Protein AF-A0A348W6T8-F1 (afdb_monomer)

pLDDT: mean 89.3, std 10.18, range [55.59, 98.88]

Foldseek 3Di:
DDWDWDDAALQIWTWDDPDVQKIKIKDDRFPCLQVPQDDDLLCLQCVDPLHDNQQRTWMLIKMWGDFQAIEIFFQAAPSNLVVSVVVCCVSQVPHAHAEYEQQALDRGGCVNVVVNCVVRVNYAYEFADPLVRCVVSVNNRHDHDDQQDWDDRHQWIKGWHDAPDDLDPRHIKIAIDRPRDICNDCQLTAGDHNVCPPDDQVRVVVVPHDPVNSVSRSVSSCCVSVVVVD

Solvent-accessible surface area (backbone atoms only — not comparable to full-atom values): 12547 Å² total; per-residue (Å²): 133,82,69,48,74,34,77,59,39,77,24,15,29,37,39,33,74,78,49,94,52,34,31,40,39,31,38,47,37,40,88,41,12,73,74,70,41,73,49,73,62,24,48,50,20,64,74,33,92,87,44,56,77,68,23,23,36,61,69,33,65,20,39,40,36,61,49,84,41,25,40,32,37,33,43,24,38,64,66,27,47,67,36,50,52,52,51,49,48,70,73,45,57,94,51,75,51,46,32,37,37,38,48,42,83,53,51,45,26,36,50,26,48,72,56,48,43,70,79,33,73,79,41,46,42,37,34,60,73,62,56,74,65,35,36,81,72,75,42,58,85,41,49,67,48,55,76,73,40,71,51,80,25,68,82,46,40,38,29,34,38,80,52,95,71,74,83,50,103,52,52,47,22,41,40,28,73,71,81,66,50,70,46,61,68,75,62,76,47,57,73,36,38,52,91,45,55,97,52,54,75,76,61,28,37,80,76,75,45,48,74,69,55,49,53,49,49,26,52,55,41,44,46,63,72,38,60,83,74,110

Structure (mmCIF, N/CA/C/O backbone):
data_AF-A0A348W6T8-F1
#
_entry.id   AF-A0A348W6T8-F1
#
loop_
_atom_site.group_PDB
_atom_site.id
_atom_site.type_symbol
_atom_site.label_atom_id
_atom_site.label_alt_id
_atom_site.label_comp_id
_atom_site.label_asym_id
_atom_site.label_entity_id
_atom_site.label_seq_id
_atom_site.pdbx_PDB_ins_code
_atom_site.Cartn_x
_atom_site.Cartn_y
_atom_site.Cartn_z
_atom_site.occupancy
_atom_site.B_iso_or_equiv
_atom_site.auth_seq_id
_atom_site.auth_comp_id
_atom_site.auth_asym_id
_atom_site.auth_atom_id
_atom_site.pdbx_PDB_model_num
ATOM 1 N N . MET A 1 1 ? 7.959 17.190 1.609 1.00 61.88 1 MET A N 1
ATOM 2 C CA . MET A 1 1 ? 7.864 16.467 2.904 1.00 61.88 1 MET A CA 1
ATOM 3 C C . MET A 1 1 ? 9.008 15.462 2.961 1.00 61.88 1 MET A C 1
ATOM 5 O O . MET A 1 1 ? 9.365 14.955 1.909 1.00 61.88 1 MET A O 1
ATOM 9 N N . SER A 1 2 ? 9.627 15.205 4.117 1.00 85.12 2 SER A N 1
ATOM 10 C CA . SER A 1 2 ? 10.759 14.264 4.204 1.00 85.12 2 SER A CA 1
ATOM 11 C C . SER A 1 2 ? 10.279 12.818 4.333 1.00 85.12 2 SER A C 1
ATOM 13 O O . SER A 1 2 ? 9.464 12.531 5.208 1.00 85.12 2 SER A O 1
ATOM 15 N N . THR A 1 3 ? 10.819 11.912 3.520 1.00 94.25 3 THR A N 1
ATOM 16 C CA . THR A 1 3 ? 10.616 10.464 3.672 1.00 94.25 3 THR A CA 1
ATOM 17 C C . THR A 1 3 ? 11.453 9.941 4.837 1.00 94.25 3 THR A C 1
ATOM 19 O O . THR A 1 3 ? 12.665 10.160 4.881 1.00 94.25 3 THR A O 1
ATOM 22 N N . LYS A 1 4 ? 10.827 9.221 5.771 1.00 96.88 4 LYS A N 1
ATOM 23 C CA . LYS A 1 4 ? 11.533 8.456 6.805 1.00 96.88 4 LYS A CA 1
ATOM 24 C C . LYS A 1 4 ? 11.814 7.055 6.271 1.00 96.88 4 LYS A C 1
ATOM 26 O O . LYS A 1 4 ? 10.912 6.426 5.735 1.00 96.88 4 LYS A O 1
ATOM 31 N N . VAL A 1 5 ? 13.049 6.577 6.391 1.00 97.06 5 VAL A N 1
ATOM 32 C CA . VAL A 1 5 ? 13.461 5.279 5.836 1.00 97.06 5 VAL A CA 1
ATOM 33 C C . VAL A 1 5 ? 13.856 4.328 6.960 1.00 97.06 5 VAL A C 1
ATOM 35 O O . VAL A 1 5 ? 14.615 4.698 7.854 1.00 97.06 5 VAL A O 1
ATOM 38 N N . TYR A 1 6 ? 13.347 3.105 6.873 1.00 97.00 6 TYR A N 1
ATOM 39 C CA . TYR A 1 6 ? 13.624 1.965 7.737 1.00 97.00 6 TYR A CA 1
ATOM 40 C C . TYR A 1 6 ? 14.387 0.907 6.936 1.00 97.00 6 TYR A C 1
ATOM 42 O O . TYR A 1 6 ? 14.129 0.733 5.743 1.00 97.00 6 TYR A O 1
ATOM 50 N N . GLY A 1 7 ? 15.298 0.182 7.585 1.00 95.75 7 GLY A N 1
ATOM 51 C CA . GLY A 1 7 ? 16.059 -0.901 6.947 1.00 95.75 7 GLY A CA 1
ATOM 52 C C . GLY A 1 7 ? 16.943 -0.465 5.770 1.00 95.75 7 GLY A C 1
ATOM 53 O O . GLY A 1 7 ? 17.257 0.714 5.587 1.00 95.75 7 GLY A O 1
ATOM 54 N N . SER A 1 8 ? 17.383 -1.443 4.975 1.00 93.94 8 SER A N 1
ATOM 55 C CA . SER A 1 8 ? 18.246 -1.257 3.802 1.00 93.94 8 SER A CA 1
ATOM 56 C C . SER A 1 8 ? 18.167 -2.443 2.828 1.00 93.94 8 SER A C 1
ATOM 58 O O . SER A 1 8 ? 18.038 -3.594 3.235 1.00 93.94 8 SER A O 1
ATOM 60 N N . GLY A 1 9 ? 18.293 -2.194 1.521 1.00 90.75 9 GLY A N 1
ATOM 61 C CA . GLY A 1 9 ? 18.176 -3.247 0.508 1.00 90.75 9 GLY A CA 1
ATOM 62 C C . GLY A 1 9 ? 16.820 -3.960 0.561 1.00 90.75 9 GLY A C 1
ATOM 63 O O . GLY A 1 9 ? 15.784 -3.330 0.372 1.00 90.75 9 GLY A O 1
ATOM 64 N N . ALA A 1 10 ? 16.823 -5.269 0.827 1.00 91.06 10 ALA A N 1
ATOM 65 C CA . ALA A 1 10 ? 15.626 -6.107 0.740 1.00 91.06 10 ALA A CA 1
ATOM 66 C C . ALA A 1 10 ? 14.560 -5.791 1.799 1.00 91.06 10 ALA A C 1
ATOM 68 O O . ALA A 1 10 ? 13.400 -6.080 1.555 1.00 91.06 10 ALA A O 1
ATOM 69 N N . ASP A 1 11 ? 14.900 -5.198 2.944 1.00 94.56 11 ASP A N 1
ATOM 70 C CA . ASP A 1 11 ? 13.920 -4.792 3.964 1.00 94.56 11 ASP A CA 1
ATOM 71 C C . ASP A 1 11 ? 13.673 -3.273 3.982 1.00 94.56 11 ASP A C 1
ATOM 73 O O . ASP A 1 11 ? 13.002 -2.762 4.876 1.00 94.56 11 ASP A O 1
ATOM 77 N N . ARG A 1 12 ? 14.188 -2.538 2.985 1.00 95.88 12 ARG A N 1
ATOM 78 C CA . ARG A 1 12 ? 14.119 -1.074 2.926 1.00 95.88 12 ARG A CA 1
ATOM 79 C C . ARG A 1 12 ? 12.689 -0.584 2.723 1.00 95.88 12 ARG A C 1
ATOM 81 O O . ARG A 1 12 ? 12.100 -0.828 1.671 1.00 95.88 12 ARG A O 1
ATOM 88 N N . VAL A 1 13 ? 12.163 0.159 3.692 1.00 97.38 13 VAL A N 1
ATOM 89 C CA . VAL A 1 13 ? 10.811 0.731 3.658 1.00 97.38 13 VAL A CA 1
ATOM 90 C C . VAL A 1 13 ? 10.880 2.239 3.863 1.00 97.38 13 VAL A C 1
ATOM 92 O O . VAL A 1 13 ? 11.465 2.716 4.832 1.00 97.38 13 VAL A O 1
ATOM 95 N N . GLY A 1 14 ? 10.298 2.996 2.941 1.00 97.31 14 GLY A N 1
ATOM 96 C CA . GLY A 1 14 ? 10.075 4.430 3.062 1.00 97.31 14 GLY A CA 1
ATOM 97 C C . GLY A 1 14 ? 8.677 4.710 3.599 1.00 97.31 14 GLY A C 1
ATOM 98 O O . GLY A 1 14 ? 7.718 4.041 3.232 1.00 97.31 14 GLY A O 1
ATOM 99 N N . VAL A 1 15 ? 8.560 5.713 4.460 1.00 97.94 15 VAL A N 1
ATOM 100 C CA . VAL A 1 15 ? 7.289 6.214 4.979 1.00 97.94 15 VAL A CA 1
ATOM 101 C C . VAL A 1 15 ? 7.203 7.700 4.709 1.00 97.94 15 VAL A C 1
ATOM 103 O O . VAL A 1 15 ? 8.110 8.468 5.056 1.00 97.94 15 VAL A O 1
ATOM 106 N N . ARG A 1 16 ? 6.090 8.116 4.111 1.00 96.12 16 ARG A N 1
ATOM 107 C CA . ARG A 1 16 ? 5.838 9.512 3.789 1.00 96.12 16 ARG A CA 1
ATOM 108 C C . ARG A 1 16 ? 4.358 9.840 3.897 1.00 96.12 16 ARG A C 1
ATOM 110 O O . ARG A 1 16 ? 3.512 9.112 3.398 1.00 96.12 16 ARG A O 1
ATOM 117 N N . GLN A 1 17 ? 4.050 10.982 4.495 1.00 95.88 17 GLN A N 1
ATOM 118 C CA . GLN A 1 17 ? 2.701 11.533 4.449 1.00 95.88 17 GLN A CA 1
ATOM 119 C C . GLN A 1 17 ? 2.394 12.053 3.035 1.00 95.88 17 GLN A C 1
ATOM 121 O O . GLN A 1 17 ? 3.177 12.837 2.494 1.00 95.88 17 GLN A O 1
ATOM 126 N N . ILE A 1 18 ? 1.285 11.610 2.435 1.00 93.88 18 ILE A N 1
ATOM 127 C CA . ILE A 1 18 ? 0.849 12.059 1.097 1.00 93.88 18 ILE A CA 1
ATOM 128 C C . ILE A 1 18 ? -0.121 13.245 1.197 1.00 93.88 18 ILE A C 1
ATOM 130 O O . ILE A 1 18 ? -0.057 14.176 0.404 1.00 93.88 18 ILE A O 1
ATOM 134 N N . THR A 1 19 ? -0.976 13.243 2.219 1.00 92.56 19 THR A N 1
ATOM 135 C CA . THR A 1 19 ? -1.940 14.299 2.562 1.00 92.56 19 THR A CA 1
ATOM 136 C C . THR A 1 19 ? -2.250 14.184 4.069 1.00 92.56 19 THR A C 1
ATOM 138 O O . THR A 1 19 ? -1.819 13.198 4.684 1.00 92.56 19 THR A O 1
ATOM 141 N N . PRO A 1 20 ? -2.907 15.155 4.739 1.00 93.44 20 PRO A N 1
ATOM 142 C CA . PRO A 1 20 ? -3.242 15.025 6.156 1.00 93.44 20 PRO A CA 1
ATOM 143 C C . PRO A 1 20 ? -3.877 13.666 6.473 1.00 93.44 20 PRO A C 1
ATOM 145 O O . PRO A 1 20 ? -4.812 13.248 5.805 1.00 93.44 20 PRO A O 1
ATOM 148 N N . ASN A 1 21 ? -3.329 12.974 7.474 1.00 95.31 21 ASN A N 1
ATOM 149 C CA . ASN A 1 21 ? -3.765 11.652 7.941 1.00 95.31 21 ASN A CA 1
ATOM 150 C C . ASN A 1 21 ? -3.643 10.470 6.962 1.00 95.31 21 ASN A C 1
ATOM 152 O O . ASN A 1 21 ? -4.014 9.370 7.356 1.00 95.31 21 ASN A O 1
ATOM 156 N N . ILE A 1 22 ? -3.081 10.632 5.759 1.00 97.69 22 ILE A N 1
ATOM 157 C CA . ILE A 1 22 ? -2.799 9.500 4.862 1.00 97.69 22 ILE A CA 1
ATOM 158 C C . ILE A 1 22 ? -1.293 9.365 4.655 1.00 97.69 22 ILE A C 1
ATOM 160 O O . ILE A 1 22 ? -0.602 10.306 4.246 1.00 97.69 22 ILE A O 1
ATOM 164 N N . TYR A 1 23 ? -0.786 8.170 4.929 1.00 98.12 23 TYR A N 1
ATOM 165 C CA . TYR A 1 23 ? 0.624 7.827 4.842 1.00 98.12 23 TYR A CA 1
ATOM 166 C C . TYR A 1 23 ? 0.834 6.744 3.799 1.00 98.12 23 TYR A C 1
ATOM 168 O O . TYR A 1 23 ? 0.136 5.739 3.783 1.00 98.12 23 TYR A O 1
ATOM 176 N N . TRP A 1 24 ? 1.833 6.945 2.953 1.00 97.75 24 TRP A N 1
ATOM 177 C CA . TRP A 1 24 ? 2.362 5.945 2.045 1.00 97.75 24 TRP A CA 1
ATOM 178 C C . TRP A 1 24 ? 3.534 5.233 2.713 1.00 97.75 24 TRP A C 1
ATOM 180 O O . TRP A 1 24 ? 4.485 5.875 3.169 1.00 97.75 24 TRP A O 1
ATOM 190 N N . ILE A 1 25 ? 3.437 3.911 2.781 1.00 97.88 25 ILE A N 1
ATOM 191 C CA . ILE A 1 25 ? 4.454 2.990 3.276 1.00 97.88 25 ILE A CA 1
ATOM 192 C C . ILE A 1 25 ? 4.888 2.168 2.068 1.00 97.88 25 ILE A C 1
ATOM 194 O O . ILE A 1 25 ? 4.078 1.455 1.483 1.00 97.88 25 ILE A O 1
ATOM 198 N N . CYS A 1 26 ? 6.144 2.275 1.655 1.00 95.31 26 CYS A N 1
ATOM 199 C CA . CYS A 1 26 ? 6.576 1.683 0.398 1.00 95.31 26 CYS A CA 1
ATOM 200 C C . CYS A 1 26 ? 7.918 0.981 0.482 1.00 95.31 26 CYS A C 1
ATOM 202 O O . CYS A 1 26 ? 8.861 1.455 1.114 1.00 95.31 26 CYS A O 1
ATOM 204 N N . HIS A 1 27 ? 8.015 -0.154 -0.200 1.00 94.44 27 HIS A N 1
ATOM 205 C CA . HIS A 1 27 ? 9.275 -0.844 -0.408 1.00 94.44 27 HIS A CA 1
ATOM 206 C C . HIS A 1 27 ? 9.928 -0.361 -1.702 1.00 94.44 27 HIS A C 1
ATOM 208 O O . HIS A 1 27 ? 9.294 -0.359 -2.753 1.00 94.44 27 HIS A O 1
ATOM 214 N N . CYS A 1 28 ? 11.202 0.020 -1.609 1.00 91.56 28 CYS A N 1
ATOM 215 C CA . CYS A 1 28 ? 12.067 0.271 -2.758 1.00 91.56 28 CYS A CA 1
ATOM 216 C C . CYS A 1 28 ? 13.469 -0.246 -2.436 1.00 91.56 28 CYS A C 1
ATOM 218 O O . CYS A 1 28 ? 14.100 0.242 -1.486 1.00 91.56 28 CYS A O 1
ATOM 220 N N . ALA A 1 29 ? 13.978 -1.198 -3.212 1.00 89.88 29 ALA A N 1
ATOM 221 C CA . ALA A 1 29 ? 15.284 -1.810 -3.004 1.00 89.88 29 ALA A CA 1
ATOM 222 C C . ALA A 1 29 ? 16.448 -0.846 -3.312 1.00 89.88 29 ALA A C 1
ATOM 224 O O . ALA A 1 29 ? 17.532 -0.992 -2.738 1.00 89.88 29 ALA A O 1
ATOM 225 N N . GLY A 1 30 ? 16.225 0.180 -4.143 1.00 88.25 30 GLY A N 1
ATOM 226 C CA . GLY A 1 30 ? 17.223 1.215 -4.453 1.00 88.25 30 GLY A CA 1
ATOM 227 C C . GLY A 1 30 ? 18.448 0.644 -5.169 1.00 88.25 30 GLY A C 1
ATOM 228 O O . GLY A 1 30 ? 18.299 -0.176 -6.067 1.00 88.25 30 GLY A O 1
ATOM 229 N N . ALA A 1 31 ? 19.663 1.023 -4.754 1.00 87.19 31 ALA A N 1
ATOM 230 C CA . ALA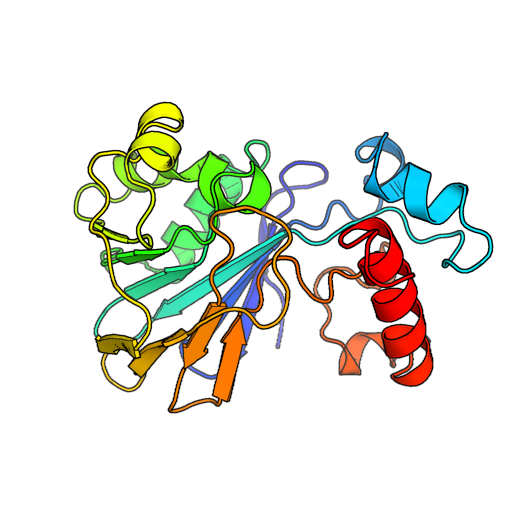 A 1 31 ? 20.914 0.531 -5.357 1.00 87.19 31 ALA A CA 1
ATOM 231 C C . ALA A 1 31 ? 21.015 -1.006 -5.415 1.00 87.19 31 ALA A C 1
ATOM 233 O O . ALA A 1 31 ? 21.672 -1.576 -6.287 1.00 87.19 31 ALA A O 1
ATOM 234 N N . GLU A 1 32 ? 20.353 -1.698 -4.484 1.00 87.88 32 GLU A N 1
ATOM 235 C CA . GLU A 1 32 ? 20.385 -3.155 -4.402 1.00 87.88 32 GLU A CA 1
ATOM 236 C C . GLU A 1 32 ? 19.404 -3.833 -5.370 1.00 87.88 32 GLU A C 1
ATOM 238 O O . GLU A 1 32 ? 19.480 -5.052 -5.541 1.00 87.88 32 GLU A O 1
ATOM 243 N N . ALA A 1 33 ? 18.514 -3.082 -6.027 1.00 85.94 33 ALA A N 1
ATOM 244 C CA . ALA A 1 33 ? 17.488 -3.611 -6.922 1.00 85.94 33 ALA A CA 1
ATOM 245 C C . ALA A 1 33 ? 18.084 -4.476 -8.041 1.00 85.94 33 ALA A C 1
ATOM 247 O O . ALA A 1 33 ? 17.668 -5.618 -8.213 1.00 85.94 33 ALA A O 1
ATOM 248 N N . ALA A 1 34 ? 19.155 -4.026 -8.706 1.00 80.56 34 ALA A N 1
ATOM 249 C CA . ALA A 1 34 ? 19.838 -4.808 -9.746 1.00 80.56 34 ALA A CA 1
ATOM 250 C C . ALA A 1 34 ? 20.347 -6.181 -9.258 1.00 80.56 34 ALA A C 1
ATOM 252 O O . ALA A 1 34 ? 20.489 -7.1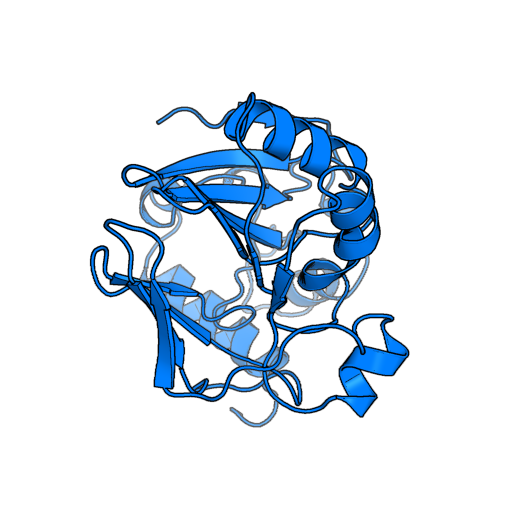26 -10.040 1.00 80.56 34 ALA A O 1
ATOM 253 N N . ARG A 1 35 ? 20.654 -6.305 -7.960 1.00 82.62 35 ARG A N 1
ATOM 254 C CA . ARG A 1 35 ? 21.119 -7.553 -7.346 1.00 82.62 35 ARG A CA 1
ATOM 255 C C . ARG A 1 35 ? 19.961 -8.410 -6.839 1.00 82.62 35 ARG A C 1
ATOM 257 O O . ARG A 1 35 ? 20.044 -9.634 -6.971 1.00 82.62 35 ARG A O 1
ATOM 264 N N . LEU A 1 36 ? 18.963 -7.776 -6.220 1.00 80.19 36 LEU A N 1
ATOM 265 C CA . LEU A 1 36 ? 17.852 -8.399 -5.497 1.00 80.19 36 LEU A CA 1
ATOM 266 C C . LEU A 1 36 ? 16.703 -8.790 -6.418 1.00 80.19 36 LEU A C 1
ATOM 268 O O . LEU A 1 36 ? 16.231 -9.925 -6.363 1.00 80.19 36 LEU A O 1
ATOM 272 N N . ASN A 1 37 ? 16.303 -7.878 -7.295 1.00 72.75 37 ASN A N 1
ATOM 273 C CA . ASN A 1 37 ? 15.271 -8.117 -8.282 1.00 72.75 37 ASN A CA 1
ATOM 274 C C . ASN A 1 37 ? 15.925 -8.857 -9.442 1.00 72.75 37 ASN A C 1
ATOM 276 O O . ASN A 1 37 ? 16.363 -8.272 -10.427 1.00 72.75 37 ASN A O 1
ATOM 280 N N . ARG A 1 38 ? 16.055 -10.175 -9.304 1.00 61.72 38 ARG A N 1
ATOM 281 C CA . ARG A 1 38 ? 16.312 -11.090 -10.421 1.00 61.72 38 ARG A CA 1
ATOM 282 C C . ARG A 1 38 ? 14.979 -11.752 -10.760 1.00 61.72 38 ARG A C 1
ATOM 284 O O . ARG A 1 38 ? 14.404 -12.392 -9.885 1.00 61.72 38 ARG A O 1
ATOM 291 N N . GLY A 1 39 ? 14.476 -11.582 -11.982 1.00 59.59 39 GLY A N 1
ATOM 292 C CA . GLY A 1 39 ? 13.160 -12.089 -12.392 1.00 59.59 39 GLY A CA 1
ATOM 293 C C . GLY A 1 39 ? 12.244 -11.002 -12.960 1.00 59.59 39 GLY A C 1
ATOM 294 O O . GLY A 1 39 ? 12.724 -9.969 -13.414 1.00 59.59 39 GLY A O 1
ATOM 295 N N . PHE A 1 40 ? 10.926 -11.240 -12.918 1.00 55.78 40 PHE A N 1
ATOM 296 C CA . PHE A 1 40 ? 9.874 -10.522 -13.661 1.00 55.78 40 PHE A CA 1
ATOM 297 C C . PHE A 1 40 ? 10.112 -9.014 -13.862 1.00 55.78 40 PHE A C 1
ATOM 299 O O . PHE A 1 40 ? 10.185 -8.597 -15.005 1.00 55.78 40 PHE A O 1
ATOM 306 N N . ALA A 1 41 ? 10.325 -8.213 -12.812 1.00 55.59 41 ALA A N 1
ATOM 307 C CA . ALA A 1 41 ? 10.538 -6.761 -12.916 1.00 55.59 41 ALA A CA 1
ATOM 308 C 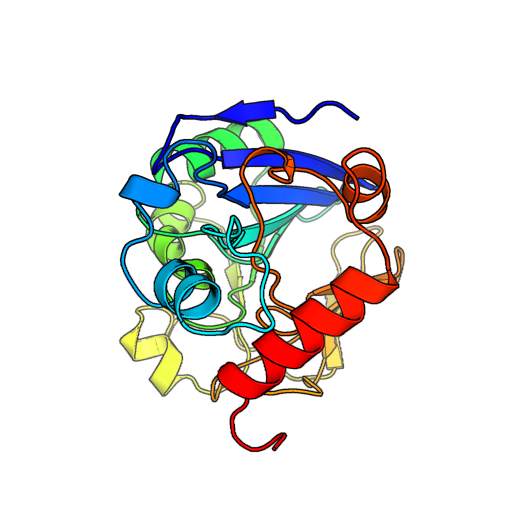C . ALA A 1 41 ? 11.790 -6.344 -13.719 1.00 55.59 41 ALA A C 1
ATOM 310 O O . ALA A 1 41 ? 11.719 -5.517 -14.628 1.00 55.59 41 ALA A O 1
ATOM 311 N N . SER A 1 42 ? 12.947 -6.926 -13.390 1.00 57.19 42 SER A N 1
ATOM 312 C CA . SER A 1 42 ? 14.232 -6.577 -14.007 1.00 57.19 42 SER A CA 1
ATOM 313 C C . SER A 1 42 ? 14.445 -7.274 -15.345 1.00 57.19 42 SER A C 1
ATOM 315 O O . SER A 1 42 ? 15.067 -6.712 -16.243 1.00 57.19 42 SER A O 1
ATOM 317 N N . ASP A 1 43 ? 13.901 -8.479 -15.517 1.00 61.84 43 ASP A N 1
ATOM 318 C CA . ASP A 1 43 ? 13.867 -9.153 -16.808 1.00 61.84 43 ASP A CA 1
ATOM 319 C C . ASP A 1 43 ? 12.922 -8.422 -17.764 1.00 61.84 43 ASP A C 1
ATOM 321 O O . ASP A 1 43 ? 13.276 -8.254 -18.926 1.00 61.84 43 ASP A O 1
ATOM 325 N N . PHE A 1 44 ? 11.779 -7.917 -17.288 1.00 63.88 44 PHE A N 1
ATOM 326 C CA . PHE A 1 44 ? 10.815 -7.178 -18.101 1.00 63.88 44 PHE A CA 1
ATOM 327 C C . PHE A 1 44 ? 11.401 -5.896 -18.696 1.00 63.88 44 PHE A C 1
ATOM 329 O O . PHE A 1 44 ? 11.341 -5.712 -19.914 1.00 63.88 44 PHE A O 1
ATOM 336 N N . ALA A 1 45 ? 12.024 -5.055 -17.869 1.00 62.19 45 ALA A N 1
ATOM 337 C CA . ALA A 1 45 ? 12.683 -3.841 -18.339 1.00 62.19 45 ALA A CA 1
ATOM 338 C C . ALA A 1 45 ? 13.904 -4.154 -19.224 1.00 62.19 45 ALA A C 1
ATOM 340 O O . ALA A 1 45 ? 14.078 -3.548 -20.280 1.00 62.19 45 ALA A O 1
ATOM 341 N N . ARG A 1 46 ? 14.713 -5.167 -18.867 1.00 61.72 46 ARG A N 1
ATOM 342 C CA . ARG A 1 46 ? 15.933 -5.519 -19.619 1.00 61.72 46 ARG A CA 1
ATOM 343 C C . ARG A 1 46 ? 15.654 -6.113 -21.002 1.00 61.72 46 ARG A C 1
ATOM 345 O O . ARG A 1 46 ? 16.453 -5.910 -21.915 1.00 61.72 46 ARG A O 1
ATOM 352 N N . VAL A 1 47 ? 14.584 -6.895 -21.168 1.00 63.50 47 VAL A N 1
ATOM 353 C CA . VAL A 1 47 ? 14.275 -7.565 -22.450 1.00 63.50 47 VAL A CA 1
ATOM 354 C C . VAL A 1 47 ? 13.352 -6.752 -23.351 1.00 63.50 47 VAL A C 1
ATOM 356 O O . VAL A 1 47 ? 13.243 -7.062 -24.539 1.00 63.50 47 VAL A O 1
ATOM 359 N N . ASN A 1 48 ? 12.687 -5.728 -22.815 1.00 68.44 48 ASN A N 1
ATOM 360 C CA . ASN A 1 48 ? 11.777 -4.894 -23.578 1.00 68.44 48 ASN A CA 1
ATOM 361 C C . ASN A 1 48 ? 12.477 -3.597 -24.011 1.00 68.44 48 ASN A C 1
ATOM 363 O O . ASN A 1 48 ? 12.628 -2.689 -23.199 1.00 68.44 48 ASN A O 1
ATOM 367 N N . PRO A 1 49 ? 12.845 -3.441 -25.297 1.00 69.00 49 PRO A N 1
ATOM 368 C CA . PRO A 1 49 ? 13.566 -2.258 -25.775 1.00 69.00 49 PRO A CA 1
ATOM 369 C C . PRO A 1 49 ? 12.745 -0.961 -25.690 1.00 69.00 49 PRO A C 1
ATOM 371 O O . PRO A 1 49 ? 13.252 0.103 -26.032 1.00 69.00 49 PRO A O 1
ATOM 374 N N . LYS A 1 50 ? 11.468 -1.044 -25.293 1.00 72.50 50 LYS A N 1
ATOM 375 C CA . LYS A 1 50 ? 10.598 0.108 -25.049 1.00 72.50 50 LYS A CA 1
ATOM 376 C C . LYS A 1 50 ? 10.665 0.622 -23.607 1.00 72.50 50 LYS A C 1
ATOM 378 O O . LYS A 1 50 ? 10.069 1.664 -23.361 1.00 72.50 50 LYS A O 1
ATOM 383 N N . PHE A 1 51 ? 11.323 -0.086 -22.689 1.00 73.69 51 PHE A N 1
ATOM 384 C CA . PHE A 1 51 ? 11.499 0.340 -21.300 1.00 73.69 51 PHE A CA 1
ATOM 385 C C . PHE A 1 51 ? 12.775 1.149 -21.093 1.00 73.69 51 PHE A C 1
ATOM 387 O O . PHE A 1 51 ? 13.681 1.141 -21.927 1.00 73.69 51 PHE A O 1
ATOM 394 N N . ASP A 1 52 ? 12.849 1.826 -19.944 1.00 74.94 52 ASP A N 1
ATOM 395 C CA . ASP A 1 52 ? 14.132 2.317 -19.452 1.00 74.94 52 ASP A CA 1
ATOM 396 C C . ASP A 1 52 ? 15.072 1.131 -19.233 1.00 74.94 52 ASP A C 1
ATOM 398 O O . ASP A 1 52 ? 14.744 0.214 -18.480 1.00 74.94 52 ASP A O 1
ATOM 402 N N . SER A 1 53 ? 16.245 1.154 -19.861 1.00 75.06 53 SER A N 1
ATOM 403 C CA . SER A 1 53 ? 17.250 0.111 -19.665 1.00 75.06 53 SER A CA 1
ATOM 404 C C . SER A 1 53 ? 17.823 0.086 -18.245 1.00 75.06 53 SER A C 1
ATOM 406 O O . SER A 1 53 ? 18.433 -0.911 -17.863 1.00 75.06 53 SER A O 1
ATOM 408 N N . GLU A 1 54 ? 17.656 1.169 -17.480 1.00 78.81 54 GLU A N 1
ATOM 409 C CA . GLU A 1 54 ? 18.118 1.282 -16.095 1.00 78.81 54 GLU A CA 1
ATOM 410 C C . GLU A 1 54 ? 17.013 1.005 -15.061 1.00 78.81 54 GLU A C 1
ATOM 412 O O . GLU A 1 54 ? 17.321 0.866 -13.875 1.00 78.81 54 GLU A O 1
ATOM 417 N N . ALA A 1 55 ? 15.746 0.868 -15.479 1.00 82.06 55 ALA A N 1
ATOM 418 C CA . ALA A 1 55 ? 14.669 0.471 -14.574 1.00 82.06 55 ALA A CA 1
ATOM 419 C C . ALA A 1 55 ? 14.860 -0.985 -14.132 1.00 82.06 55 ALA A C 1
ATOM 421 O O . ALA A 1 55 ? 14.959 -1.902 -14.947 1.00 82.06 55 ALA A O 1
ATOM 422 N N . ASN A 1 56 ? 14.934 -1.207 -12.823 1.00 83.31 56 ASN A N 1
ATOM 423 C CA . ASN A 1 56 ? 15.239 -2.519 -12.248 1.00 83.31 56 ASN A CA 1
ATOM 424 C C . ASN A 1 56 ? 14.478 -2.802 -10.945 1.00 83.31 56 ASN A C 1
ATOM 426 O O . ASN A 1 56 ? 14.742 -3.813 -10.287 1.00 83.31 56 ASN A O 1
ATOM 430 N N . ASP A 1 57 ? 13.526 -1.940 -10.590 1.00 85.06 57 ASP A N 1
ATOM 431 C CA . ASP A 1 57 ? 12.730 -2.058 -9.378 1.00 85.06 57 ASP A CA 1
ATOM 432 C C . ASP A 1 57 ? 11.246 -1.775 -9.627 1.00 85.06 57 ASP A C 1
ATOM 434 O O . ASP A 1 57 ? 10.866 -1.083 -10.574 1.00 85.06 57 ASP A O 1
ATOM 438 N N . ILE A 1 58 ? 10.413 -2.329 -8.752 1.00 84.94 58 ILE A N 1
ATOM 439 C CA . ILE A 1 58 ? 8.968 -2.121 -8.686 1.00 84.94 58 ILE A CA 1
ATOM 440 C C . ILE A 1 58 ? 8.645 -1.751 -7.245 1.00 84.94 58 ILE A C 1
ATOM 442 O O . ILE A 1 58 ? 9.046 -2.448 -6.315 1.00 84.94 58 ILE A O 1
ATOM 446 N N . ILE A 1 59 ? 7.913 -0.655 -7.059 1.00 86.94 59 ILE A N 1
ATOM 447 C CA . ILE A 1 59 ? 7.488 -0.261 -5.720 1.00 86.94 59 ILE A CA 1
ATOM 448 C C . ILE A 1 59 ? 6.349 -1.169 -5.268 1.00 86.94 59 ILE A C 1
ATOM 450 O O . ILE A 1 59 ? 5.329 -1.268 -5.945 1.00 86.94 59 ILE A O 1
ATOM 454 N N . TYR A 1 60 ? 6.480 -1.737 -4.071 1.00 91.56 60 TYR A N 1
ATOM 455 C CA . TYR A 1 60 ? 5.323 -2.241 -3.335 1.00 91.56 60 TYR A CA 1
ATOM 456 C C . TYR A 1 60 ? 4.795 -1.123 -2.453 1.00 91.56 60 TYR A C 1
ATOM 458 O O . TYR A 1 60 ? 5.560 -0.534 -1.684 1.00 91.56 60 TYR A O 1
ATOM 466 N N . SER A 1 61 ? 3.508 -0.822 -2.582 1.00 94.94 61 SER A N 1
ATOM 467 C CA . SER A 1 61 ? 2.856 0.252 -1.842 1.00 94.94 61 SER A CA 1
ATOM 468 C C . SER A 1 61 ? 1.852 -0.309 -0.852 1.00 94.94 61 SER A C 1
ATOM 470 O O . SER A 1 61 ? 1.118 -1.243 -1.142 1.00 94.94 61 SER A O 1
ATOM 472 N N . SER A 1 62 ? 1.817 0.314 0.313 1.00 97.50 62 SER A N 1
ATOM 473 C CA . SER A 1 62 ? 0.806 0.157 1.340 1.00 97.50 62 SER A CA 1
ATOM 474 C C . SER A 1 62 ? 0.427 1.555 1.824 1.00 97.50 62 SER A C 1
ATOM 476 O O . SER A 1 62 ? 1.233 2.492 1.751 1.00 97.50 62 SER A O 1
ATOM 478 N N . TYR A 1 63 ? -0.810 1.727 2.277 1.00 98.38 63 TYR A N 1
ATOM 479 C CA . TYR A 1 63 ? -1.321 3.035 2.681 1.00 98.38 63 TYR A CA 1
ATOM 480 C C . TYR A 1 63 ? -2.003 2.950 4.034 1.00 98.38 63 TYR A C 1
ATOM 482 O O . TYR A 1 63 ? -2.846 2.086 4.246 1.00 98.38 63 TYR A O 1
ATOM 490 N N . LEU A 1 64 ? -1.661 3.860 4.941 1.00 98.69 64 LEU A N 1
ATOM 491 C CA . LEU A 1 64 ? -2.254 3.939 6.270 1.00 98.69 64 LEU A CA 1
ATOM 492 C C . LEU A 1 64 ? -3.037 5.239 6.426 1.00 98.69 64 LEU A C 1
ATOM 494 O O . LEU A 1 64 ? -2.474 6.332 6.334 1.00 98.69 64 LEU A O 1
ATOM 498 N N . PHE A 1 65 ? -4.319 5.100 6.736 1.00 98.62 65 PHE A N 1
ATOM 499 C CA . PHE A 1 65 ? -5.187 6.182 7.170 1.00 98.62 65 PHE A CA 1
ATOM 500 C C . PHE A 1 65 ? -5.157 6.268 8.696 1.00 98.62 65 PHE A C 1
ATOM 502 O O . PHE A 1 65 ? -5.393 5.276 9.388 1.00 98.62 65 PHE A O 1
ATOM 509 N N . LEU A 1 66 ? -4.880 7.461 9.216 1.00 98.25 66 LEU A N 1
ATOM 510 C CA . LEU A 1 66 ? -4.874 7.797 10.639 1.00 98.25 66 LEU A CA 1
ATOM 511 C C . LEU A 1 66 ? -6.011 8.775 10.964 1.00 98.25 66 LEU A C 1
ATOM 513 O O . LEU A 1 66 ? -5.768 9.913 11.360 1.00 98.25 66 LEU A O 1
ATOM 517 N N . ASP A 1 67 ? -7.252 8.333 10.793 1.00 97.69 67 ASP A N 1
ATOM 518 C CA . ASP A 1 67 ? -8.461 9.105 11.121 1.00 97.69 67 ASP A CA 1
ATOM 519 C C . ASP A 1 67 ? -9.020 8.703 12.496 1.00 97.69 67 ASP A C 1
ATOM 521 O O . ASP A 1 67 ? -8.258 8.128 13.258 1.00 97.69 67 ASP A O 1
ATOM 525 N N . ASP A 1 68 ? -10.283 8.953 12.861 1.00 98.38 68 ASP A N 1
ATOM 526 C CA . ASP A 1 68 ? -10.888 8.431 14.105 1.00 98.38 68 ASP A CA 1
ATOM 527 C C . ASP A 1 68 ? -10.737 6.901 14.210 1.00 98.38 68 ASP A C 1
ATOM 529 O O . ASP A 1 68 ? -10.397 6.372 15.275 1.00 98.38 68 ASP A O 1
ATOM 533 N N . LYS A 1 69 ? -10.895 6.202 13.080 1.00 98.75 69 LYS A N 1
ATOM 534 C CA . LYS A 1 69 ? -10.504 4.804 12.871 1.00 98.75 69 LYS A CA 1
ATOM 535 C C . LYS A 1 69 ? -9.322 4.719 11.914 1.00 98.75 69 LYS A C 1
ATOM 537 O O . LYS A 1 69 ? -9.177 5.517 10.991 1.00 98.75 69 LYS A O 1
ATOM 542 N N . THR A 1 70 ? -8.480 3.724 12.134 1.00 98.88 70 THR A N 1
ATOM 543 C CA . THR A 1 70 ? -7.279 3.488 11.333 1.00 98.88 70 THR A CA 1
ATOM 544 C C . THR A 1 70 ? -7.517 2.402 10.289 1.00 98.88 70 THR A C 1
ATOM 546 O O . THR A 1 70 ? -8.186 1.403 10.546 1.00 98.88 70 THR A O 1
ATOM 549 N N . PHE A 1 71 ? -6.978 2.595 9.091 1.00 98.81 71 PHE A N 1
ATOM 550 C CA . PHE A 1 71 ? -7.214 1.688 7.970 1.00 98.81 71 PHE A CA 1
ATOM 551 C C . PHE A 1 71 ? -5.922 1.497 7.192 1.00 98.81 71 PHE A C 1
ATOM 553 O O . PHE A 1 71 ? -5.382 2.457 6.642 1.00 98.81 71 PHE A O 1
ATOM 560 N N . LEU A 1 72 ? -5.410 0.270 7.187 1.00 98.81 72 LEU A N 1
ATOM 561 C CA . LEU A 1 72 ? -4.228 -0.116 6.427 1.00 98.81 72 LEU A CA 1
ATOM 562 C C . LEU A 1 72 ? -4.659 -0.818 5.139 1.00 98.81 72 LEU A C 1
ATOM 564 O O . LEU A 1 72 ? -5.451 -1.752 5.187 1.00 98.81 72 LEU A O 1
ATOM 568 N N . ILE A 1 73 ? -4.120 -0.379 4.010 1.00 98.31 73 ILE A N 1
ATOM 569 C CA . ILE A 1 73 ? -4.261 -1.012 2.699 1.00 98.31 73 ILE A CA 1
ATOM 570 C C . ILE A 1 73 ? -2.979 -1.787 2.432 1.00 98.31 73 ILE A C 1
ATOM 572 O O . ILE A 1 73 ? -1.917 -1.167 2.338 1.00 98.31 73 ILE A O 1
ATOM 576 N N . ASP A 1 74 ? -3.092 -3.106 2.281 1.00 97.38 74 ASP A N 1
ATOM 577 C CA . ASP A 1 74 ? -2.007 -4.025 1.925 1.00 97.38 74 ASP A CA 1
ATOM 578 C C . ASP A 1 74 ? -0.799 -4.000 2.884 1.00 97.38 74 ASP A C 1
ATOM 580 O O . ASP A 1 74 ? -0.761 -3.254 3.864 1.00 97.38 74 ASP A O 1
ATOM 584 N N . THR A 1 75 ? 0.176 -4.895 2.680 1.00 96.88 75 THR A N 1
ATOM 585 C CA . THR A 1 75 ? 1.134 -5.253 3.747 1.00 96.88 75 THR A CA 1
ATOM 586 C C . THR A 1 75 ? 2.607 -5.344 3.336 1.00 96.88 75 THR A C 1
ATOM 588 O O . THR A 1 75 ? 3.454 -5.603 4.195 1.00 96.88 75 THR A O 1
ATOM 591 N N . LEU A 1 76 ? 2.943 -5.085 2.070 1.00 96.00 76 LEU A N 1
ATOM 592 C CA . LEU A 1 76 ? 4.275 -5.290 1.479 1.00 96.00 76 LEU A CA 1
ATOM 593 C C . LEU A 1 76 ? 4.734 -6.761 1.506 1.00 96.00 76 LEU A C 1
ATOM 595 O O . LEU A 1 76 ? 4.052 -7.660 1.999 1.00 96.00 76 LEU A O 1
ATOM 599 N N . GLY A 1 77 ? 5.925 -7.016 0.962 1.00 93.56 77 GLY A N 1
ATOM 600 C CA . GLY A 1 77 ? 6.495 -8.352 0.846 1.00 93.56 77 GLY A CA 1
ATOM 601 C C . GLY A 1 77 ? 7.094 -8.897 2.153 1.00 93.56 77 GLY A C 1
ATOM 602 O O . GLY A 1 77 ? 7.389 -8.157 3.099 1.00 93.56 77 GLY A O 1
ATOM 603 N N . PRO A 1 78 ? 7.357 -10.214 2.214 1.00 92.12 78 PRO A N 1
ATOM 604 C CA . PRO A 1 78 ? 7.803 -10.885 3.439 1.00 92.12 78 PRO A CA 1
ATOM 605 C C . PRO A 1 78 ? 9.179 -10.415 3.934 1.00 92.12 78 PRO A C 1
ATOM 607 O O . PRO A 1 78 ? 9.458 -10.474 5.130 1.00 92.12 78 PRO A O 1
ATOM 610 N N . ALA A 1 79 ? 10.045 -9.922 3.042 1.00 93.50 79 ALA A N 1
ATOM 611 C CA . ALA A 1 79 ? 11.353 -9.396 3.429 1.00 93.50 79 ALA A CA 1
ATOM 612 C C . ALA A 1 79 ? 11.252 -8.092 4.246 1.00 93.50 79 ALA A C 1
ATOM 614 O O . ALA A 1 79 ? 12.156 -7.798 5.023 1.00 93.50 79 ALA A O 1
ATOM 615 N N . GLN A 1 80 ? 10.141 -7.354 4.137 1.00 95.81 80 GLN A N 1
ATOM 616 C CA . GLN A 1 80 ? 9.906 -6.104 4.865 1.00 95.81 80 GLN A CA 1
ATOM 617 C C . GLN A 1 80 ? 9.169 -6.299 6.200 1.00 95.81 80 GLN A C 1
ATOM 619 O O . GLN A 1 80 ? 8.803 -5.326 6.847 1.00 95.81 80 GLN A O 1
ATOM 624 N N . HIS A 1 81 ? 8.963 -7.538 6.658 1.00 95.31 81 HIS A N 1
ATOM 625 C CA . HIS A 1 81 ? 8.183 -7.845 7.863 1.00 95.31 81 HIS A CA 1
ATOM 626 C C . HIS A 1 81 ? 8.530 -6.985 9.082 1.00 95.31 81 HIS A C 1
ATOM 628 O O . HIS A 1 81 ? 7.656 -6.416 9.732 1.00 95.31 81 HIS A O 1
ATOM 634 N N . LYS A 1 82 ? 9.824 -6.892 9.401 1.00 97.44 82 LYS A N 1
ATOM 635 C CA . LYS A 1 82 ? 10.298 -6.141 10.563 1.00 97.44 82 LYS A CA 1
ATOM 636 C C . LYS A 1 82 ? 10.090 -4.637 10.374 1.00 97.44 82 LYS A C 1
ATOM 638 O O . LYS A 1 82 ? 9.587 -3.980 11.277 1.00 97.44 82 LYS A O 1
ATOM 643 N N . THR A 1 83 ? 10.452 -4.108 9.210 1.00 98.25 83 THR A N 1
ATOM 644 C CA . THR A 1 83 ? 10.410 -2.670 8.927 1.00 98.25 83 THR A CA 1
ATOM 645 C C . THR A 1 83 ? 8.990 -2.147 8.737 1.00 98.25 83 THR A C 1
ATOM 647 O O . THR A 1 83 ? 8.710 -1.027 9.150 1.00 98.25 83 THR A O 1
ATOM 650 N N . VAL A 1 84 ? 8.066 -2.964 8.220 1.00 97.94 84 VAL A N 1
ATOM 651 C CA . VAL A 1 84 ? 6.625 -2.662 8.205 1.00 97.94 84 VAL A CA 1
ATOM 652 C C . VAL A 1 84 ? 6.085 -2.542 9.625 1.00 97.94 84 VAL A C 1
ATOM 654 O O . VAL A 1 84 ? 5.414 -1.564 9.932 1.00 97.94 84 VAL A O 1
ATOM 657 N N . LEU A 1 85 ? 6.397 -3.488 10.517 1.00 98.50 85 LEU A N 1
ATOM 658 C CA . LEU A 1 85 ? 5.936 -3.410 11.907 1.00 98.50 85 LEU A CA 1
ATOM 659 C C . LEU A 1 85 ? 6.538 -2.211 12.656 1.00 98.50 85 LEU A C 1
ATOM 661 O O . LEU A 1 85 ? 5.828 -1.565 13.420 1.00 98.50 85 LEU A O 1
ATOM 665 N N . GLU A 1 86 ? 7.812 -1.883 12.420 1.00 98.56 86 GLU A N 1
ATOM 666 C CA . GLU A 1 86 ? 8.445 -0.673 12.968 1.00 98.56 86 GLU A CA 1
ATOM 667 C C . GLU A 1 86 ? 7.771 0.608 12.451 1.00 98.56 86 GLU A C 1
ATOM 669 O O . GLU A 1 86 ? 7.459 1.501 13.237 1.00 98.56 86 GLU A O 1
ATOM 674 N N . ALA A 1 87 ? 7.490 0.683 11.147 1.00 98.44 87 ALA A N 1
ATOM 675 C CA . ALA A 1 87 ? 6.779 1.805 10.542 1.00 98.44 87 ALA A CA 1
ATOM 676 C C . ALA A 1 87 ? 5.361 1.967 11.110 1.00 98.44 87 ALA A C 1
ATOM 678 O O . ALA A 1 87 ? 4.9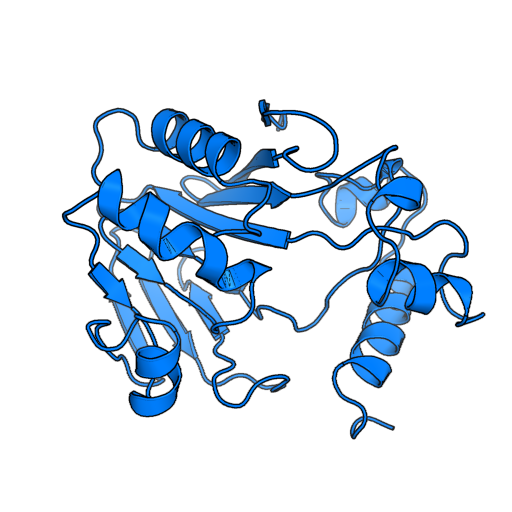66 3.078 11.460 1.00 98.44 87 ALA A O 1
ATOM 679 N N . LEU A 1 88 ? 4.606 0.871 11.235 1.00 98.69 88 LEU A N 1
ATOM 680 C CA . LEU A 1 88 ? 3.261 0.891 11.811 1.00 98.69 88 LEU A CA 1
ATOM 681 C C . LEU A 1 88 ? 3.284 1.313 13.281 1.00 98.69 88 LEU A C 1
ATOM 683 O O . LEU A 1 88 ? 2.476 2.152 13.669 1.00 98.69 88 LEU A O 1
ATOM 687 N N . ALA A 1 89 ? 4.219 0.799 14.084 1.00 98.50 89 ALA A N 1
ATOM 688 C CA . ALA A 1 89 ? 4.357 1.185 15.487 1.00 98.50 89 ALA A CA 1
ATOM 689 C C . ALA A 1 89 ? 4.672 2.681 15.640 1.00 98.50 89 ALA A C 1
ATOM 691 O O . ALA A 1 89 ? 4.060 3.357 16.464 1.00 98.50 89 ALA A O 1
ATOM 692 N N . ASP A 1 90 ? 5.568 3.214 14.807 1.00 98.19 90 ASP A N 1
ATOM 693 C CA . ASP A 1 90 ? 5.917 4.635 14.816 1.00 98.19 90 ASP A CA 1
ATOM 694 C C . ASP A 1 90 ? 4.756 5.541 14.378 1.00 98.19 90 ASP A C 1
ATOM 696 O O . ASP A 1 90 ? 4.589 6.631 14.926 1.00 98.19 90 ASP A O 1
ATOM 700 N N . LEU A 1 91 ? 3.975 5.120 13.376 1.00 98.12 91 LEU A N 1
ATOM 701 C CA . LEU A 1 91 ? 2.843 5.890 12.854 1.00 98.12 91 LEU A CA 1
ATOM 702 C C . LEU A 1 91 ? 1.629 5.847 13.787 1.00 98.12 91 LEU A C 1
ATOM 704 O O . LEU A 1 91 ? 0.974 6.869 13.991 1.00 98.12 91 LEU A O 1
ATOM 708 N N . LEU A 1 92 ? 1.316 4.672 14.335 1.00 98.44 92 LEU A N 1
ATOM 709 C CA . LEU A 1 92 ? 0.154 4.466 15.198 1.00 98.44 92 LEU A CA 1
ATOM 710 C C . LEU A 1 92 ? 0.412 4.943 16.632 1.00 98.44 92 LEU A C 1
ATOM 712 O O . LEU A 1 92 ? -0.516 5.423 17.283 1.00 98.44 92 LEU A O 1
ATOM 716 N N . GLY A 1 93 ? 1.642 4.835 17.142 1.00 97.56 93 GLY A N 1
ATOM 717 C CA . GLY A 1 93 ? 1.933 5.077 18.555 1.00 97.56 93 GLY A CA 1
ATOM 718 C C . GLY A 1 93 ? 1.077 4.174 19.449 1.00 97.56 93 GLY A C 1
ATOM 719 O O . GLY A 1 93 ? 1.080 2.957 19.291 1.00 97.56 93 GLY A O 1
ATOM 720 N N . ASP A 1 94 ? 0.299 4.777 20.351 1.00 96.44 94 ASP A N 1
ATOM 721 C CA . ASP A 1 94 ? -0.625 4.057 21.244 1.00 96.44 94 ASP A CA 1
ATOM 722 C C . ASP A 1 94 ? -1.990 3.744 20.599 1.00 96.44 94 ASP A C 1
ATOM 724 O O . ASP A 1 94 ? -2.886 3.193 21.245 1.00 96.44 94 ASP A O 1
ATOM 728 N N . ARG A 1 95 ? -2.200 4.130 19.334 1.00 97.81 95 ARG A N 1
ATOM 729 C CA . ARG A 1 95 ? -3.454 3.868 18.625 1.00 97.81 95 ARG A CA 1
ATOM 730 C C . ARG A 1 95 ? -3.524 2.409 18.181 1.00 97.81 95 ARG A C 1
ATOM 732 O O . ARG A 1 95 ? -2.534 1.810 17.770 1.00 97.81 95 ARG A O 1
ATOM 739 N N . ARG A 1 96 ? -4.730 1.846 18.209 1.00 97.88 96 ARG A N 1
ATOM 740 C CA . ARG A 1 96 ? -4.995 0.529 17.620 1.00 97.88 96 ARG A CA 1
ATOM 741 C C . ARG A 1 96 ? -5.028 0.609 16.093 1.00 97.88 96 ARG A C 1
ATOM 743 O O . ARG A 1 96 ? -5.329 1.675 15.563 1.00 97.88 96 ARG A O 1
ATOM 750 N N . LEU A 1 97 ? -4.782 -0.523 15.431 1.00 98.81 97 LEU A N 1
ATOM 751 C CA . LEU A 1 97 ? -5.096 -0.722 14.017 1.00 98.81 97 LEU A CA 1
ATOM 752 C C . LEU A 1 97 ? -6.507 -1.323 13.908 1.00 98.81 97 LEU A C 1
ATOM 754 O O . LEU A 1 97 ? -6.708 -2.456 14.338 1.00 98.81 97 LEU A O 1
ATOM 758 N N . ASP A 1 98 ? -7.480 -0.566 13.399 1.00 98.88 98 ASP A N 1
ATOM 759 C CA . ASP A 1 98 ? -8.883 -0.990 13.338 1.00 98.88 98 ASP A CA 1
ATOM 760 C C . ASP A 1 98 ? -9.123 -1.955 12.179 1.00 98.88 98 ASP A C 1
ATOM 762 O O . ASP A 1 98 ? -9.714 -3.015 12.381 1.00 98.88 98 ASP A O 1
ATOM 766 N N . TYR A 1 99 ? -8.648 -1.597 10.984 1.00 98.88 99 TYR A N 1
ATOM 767 C CA . TYR A 1 99 ? -8.909 -2.348 9.762 1.00 98.88 99 TYR A CA 1
ATOM 768 C C . TYR A 1 99 ? -7.637 -2.612 8.960 1.00 98.88 99 TYR A C 1
ATOM 770 O O . TYR A 1 99 ? -6.770 -1.743 8.831 1.00 98.88 99 TYR A O 1
ATOM 778 N N . LEU A 1 100 ? -7.571 -3.805 8.372 1.00 98.69 100 LEU A N 1
ATOM 779 C CA . LEU A 1 100 ? -6.592 -4.179 7.358 1.00 98.69 100 LEU A CA 1
ATOM 780 C C . LEU A 1 100 ? -7.328 -4.657 6.109 1.00 98.69 100 LEU A C 1
ATOM 782 O O . LEU A 1 100 ? -7.910 -5.737 6.099 1.00 98.69 100 LEU A O 1
ATOM 786 N N . TRP A 1 101 ? -7.278 -3.857 5.057 1.00 97.81 101 TRP A N 1
ATOM 787 C CA . TRP A 1 101 ? -7.765 -4.212 3.737 1.00 97.81 101 TRP A CA 1
ATOM 788 C C . TRP A 1 101 ? -6.704 -4.972 2.954 1.00 97.81 101 TRP A C 1
ATOM 790 O O . TRP A 1 101 ? -5.590 -4.475 2.791 1.00 97.81 101 TRP A O 1
ATOM 800 N N . ILE A 1 102 ? -7.062 -6.155 2.456 1.00 95.69 102 ILE A N 1
ATOM 801 C CA . ILE A 1 102 ? -6.191 -6.964 1.600 1.00 95.69 102 ILE A CA 1
ATOM 802 C C . ILE A 1 102 ? -6.755 -6.966 0.196 1.00 95.69 102 ILE A C 1
ATOM 804 O O . ILE A 1 102 ? -7.694 -7.711 -0.072 1.00 95.69 102 ILE A O 1
ATOM 808 N N . SER A 1 103 ? -6.160 -6.171 -0.692 1.00 93.19 103 SER A N 1
ATOM 809 C CA . SER A 1 103 ? -6.608 -6.008 -2.072 1.00 93.19 103 SER A CA 1
ATOM 810 C C . SER A 1 103 ? -6.606 -7.337 -2.839 1.00 93.19 103 SER A C 1
ATOM 812 O O . SER A 1 103 ? -7.627 -7.739 -3.371 1.00 93.19 103 SER A O 1
ATOM 814 N N . HIS A 1 104 ? -5.533 -8.113 -2.805 1.00 90.38 104 HIS A N 1
ATOM 815 C CA . HIS A 1 104 ? -5.526 -9.517 -3.221 1.00 90.38 104 HIS A CA 1
ATOM 816 C C . HIS A 1 104 ? -4.416 -10.273 -2.494 1.00 90.38 104 HIS A C 1
ATOM 818 O O . HIS A 1 104 ? -3.718 -9.738 -1.636 1.00 90.38 104 HIS A O 1
ATOM 824 N N . THR A 1 105 ? -4.296 -11.569 -2.765 1.00 89.25 105 THR A N 1
ATOM 825 C CA . THR A 1 105 ? -3.507 -12.484 -1.931 1.00 89.25 105 THR A CA 1
ATOM 826 C C . THR A 1 105 ? -2.065 -12.668 -2.389 1.00 89.25 105 THR A C 1
ATOM 828 O O . THR A 1 105 ? -1.330 -13.466 -1.799 1.00 89.25 105 THR A O 1
ATOM 831 N N . GLU A 1 106 ? -1.625 -11.928 -3.410 1.00 89.12 106 GLU A N 1
ATOM 832 C CA . GLU A 1 106 ? -0.229 -11.964 -3.825 1.00 89.12 106 GLU A CA 1
ATOM 833 C C . GLU A 1 106 ? 0.692 -11.404 -2.732 1.00 89.12 106 GLU A C 1
ATOM 835 O O . GLU A 1 106 ? 0.299 -10.607 -1.874 1.00 89.12 106 GLU A O 1
ATOM 840 N N . LEU A 1 107 ? 1.947 -11.862 -2.740 1.00 87.19 107 LEU A N 1
ATOM 841 C CA . LEU A 1 107 ? 2.901 -11.590 -1.666 1.00 87.19 107 LEU A CA 1
ATOM 842 C C . LEU A 1 107 ? 3.052 -10.101 -1.303 1.00 87.19 107 LEU A C 1
ATOM 844 O O . LEU A 1 107 ? 3.039 -9.826 -0.105 1.00 87.19 107 LEU A O 1
ATOM 848 N N . PRO A 1 108 ? 3.185 -9.141 -2.238 1.00 89.25 108 PRO A N 1
ATOM 849 C CA . PRO A 1 108 ? 3.344 -7.738 -1.855 1.00 89.25 108 PRO A CA 1
ATOM 850 C C . PRO A 1 108 ? 2.100 -7.123 -1.193 1.00 89.25 108 PRO A C 1
ATOM 852 O O . PRO A 1 108 ? 2.214 -6.076 -0.560 1.00 89.25 108 PRO A O 1
ATOM 855 N N . HIS A 1 109 ? 0.944 -7.784 -1.258 1.00 94.06 109 HIS A N 1
ATOM 856 C CA . HIS A 1 109 ? -0.309 -7.280 -0.700 1.00 94.06 109 HIS A CA 1
ATOM 857 C C . HIS A 1 109 ? -0.631 -7.942 0.638 1.00 94.06 109 HIS A C 1
ATOM 859 O O . HIS A 1 109 ? -0.961 -7.259 1.604 1.00 94.06 109 HIS A O 1
ATOM 865 N N . ALA A 1 110 ? -0.436 -9.260 0.756 1.00 94.69 110 ALA A N 1
ATOM 866 C CA . ALA A 1 110 ? -0.915 -10.027 1.909 1.00 94.69 110 ALA A CA 1
ATOM 867 C C . ALA A 1 110 ? 0.175 -10.648 2.805 1.00 94.69 110 ALA A C 1
ATOM 869 O O . ALA A 1 110 ? -0.157 -11.157 3.883 1.00 94.69 110 ALA A O 1
ATOM 870 N N . ALA A 1 111 ? 1.459 -10.634 2.419 1.00 95.06 111 ALA A N 1
ATOM 871 C CA . ALA A 1 111 ? 2.480 -11.453 3.086 1.00 95.06 111 ALA A CA 1
ATOM 872 C C . ALA A 1 111 ? 2.694 -11.131 4.573 1.00 95.06 111 ALA A C 1
ATOM 874 O O . ALA A 1 111 ? 3.020 -12.034 5.349 1.00 95.06 111 ALA A O 1
ATOM 875 N N . ASN A 1 112 ? 2.500 -9.879 4.999 1.00 97.00 112 ASN A N 1
ATOM 876 C CA . ASN A 1 112 ? 2.691 -9.497 6.400 1.00 97.00 112 ASN A CA 1
ATOM 877 C C . ASN A 1 112 ? 1.400 -9.523 7.231 1.00 97.00 112 ASN A C 1
ATOM 879 O O . ASN A 1 112 ? 1.442 -9.205 8.419 1.00 97.00 112 ASN A O 1
ATOM 883 N N . THR A 1 113 ? 0.275 -9.998 6.688 1.00 97.19 113 THR A N 1
ATOM 884 C CA . THR A 1 113 ? -1.013 -10.050 7.409 1.00 97.19 113 THR A CA 1
ATOM 885 C C . THR A 1 113 ? -0.918 -10.798 8.741 1.00 97.19 113 THR A C 1
ATOM 887 O O . THR A 1 113 ? -1.326 -10.289 9.784 1.00 97.19 113 THR A O 1
ATOM 890 N N . ALA A 1 114 ? -0.299 -11.984 8.757 1.00 95.56 114 ALA A N 1
ATOM 891 C CA . ALA A 1 114 ? -0.138 -12.765 9.986 1.00 95.56 114 ALA A CA 1
ATOM 892 C C . ALA A 1 114 ? 0.759 -12.067 11.027 1.00 95.56 114 ALA A C 1
ATOM 894 O O . ALA A 1 114 ? 0.596 -12.270 12.229 1.00 95.56 114 ALA A O 1
ATOM 895 N N . ALA A 1 115 ? 1.720 -11.260 10.574 1.00 96.44 115 ALA A N 1
ATOM 896 C CA . ALA A 1 115 ? 2.562 -10.432 11.432 1.00 96.44 115 ALA A CA 1
ATOM 897 C C . ALA A 1 115 ? 1.749 -9.345 12.121 1.00 96.44 115 ALA A C 1
ATOM 899 O O . ALA A 1 115 ? 1.794 -9.199 13.341 1.00 96.44 115 ALA A O 1
ATOM 900 N N . ILE A 1 116 ? 0.989 -8.621 11.301 1.00 98.19 116 ILE A N 1
ATOM 901 C CA . ILE A 1 116 ? 0.180 -7.483 11.699 1.00 98.19 116 ILE A CA 1
ATOM 902 C C . ILE A 1 116 ? -0.884 -7.948 12.686 1.00 98.19 116 ILE A C 1
ATOM 904 O O . ILE A 1 116 ? -0.981 -7.366 13.755 1.00 98.19 116 ILE A O 1
ATOM 908 N N . ARG A 1 117 ? -1.570 -9.071 12.433 1.00 97.56 117 ARG A N 1
ATOM 909 C CA . ARG A 1 117 ? -2.533 -9.656 13.387 1.00 97.56 117 ARG A CA 1
ATOM 910 C C . ARG A 1 117 ? -1.914 -10.039 14.733 1.00 97.56 117 ARG A C 1
ATOM 912 O O . ARG A 1 117 ? -2.590 -9.979 15.750 1.00 97.56 117 ARG A O 1
ATOM 919 N N . ARG A 1 118 ? -0.639 -10.445 14.776 1.00 97.19 118 ARG A N 1
ATOM 920 C CA . ARG A 1 118 ? 0.040 -10.731 16.055 1.00 97.19 118 ARG A CA 1
ATOM 921 C C . ARG A 1 118 ? 0.385 -9.458 16.824 1.00 97.19 118 ARG A C 1
ATOM 923 O O . ARG A 1 118 ? 0.319 -9.472 18.048 1.00 97.19 118 ARG A O 1
ATOM 930 N N . ALA A 1 119 ? 0.774 -8.395 16.122 1.00 97.75 119 ALA A N 1
ATOM 931 C CA . ALA A 1 119 ? 1.102 -7.104 16.728 1.00 97.75 119 ALA A CA 1
ATOM 932 C C . ALA A 1 119 ? -0.153 -6.297 17.113 1.00 97.75 119 ALA A C 1
ATOM 934 O O . ALA A 1 119 ? -0.163 -5.626 18.140 1.00 97.75 119 ALA A O 1
ATOM 935 N N . TYR A 1 120 ? -1.219 -6.418 16.321 1.00 98.31 120 TYR A N 1
ATOM 936 C CA . TYR A 1 120 ? -2.495 -5.719 16.454 1.00 98.31 120 TYR A CA 1
ATOM 937 C C . TYR A 1 120 ? -3.644 -6.743 16.457 1.00 98.31 120 TYR A C 1
ATOM 939 O O . TYR A 1 120 ? -4.324 -6.916 15.449 1.00 98.31 120 TYR A O 1
ATOM 947 N N . PRO A 1 121 ? -3.868 -7.460 17.572 1.00 97.62 121 PRO A N 1
ATOM 948 C CA . PRO A 1 121 ? -4.801 -8.592 17.626 1.00 97.62 121 PRO A CA 1
ATOM 949 C C . PRO A 1 121 ? -6.278 -8.224 17.455 1.00 97.62 121 PRO A C 1
ATOM 951 O O . PRO A 1 121 ? -7.088 -9.107 17.189 1.00 97.62 121 PRO A O 1
ATOM 954 N N . GLU A 1 122 ? -6.633 -6.947 17.603 1.00 97.81 122 GLU A N 1
ATOM 955 C CA . GLU A 1 122 ? -8.000 -6.448 17.404 1.00 97.81 122 GLU A CA 1
ATOM 956 C C . GLU A 1 122 ? -8.302 -6.032 15.956 1.00 97.81 122 GLU A C 1
ATOM 958 O O . GLU A 1 122 ? -9.424 -5.605 15.686 1.00 97.81 122 GLU A O 1
ATOM 963 N N . VAL A 1 123 ? -7.328 -6.122 15.040 1.00 98.69 123 VAL A N 1
ATOM 964 C CA . VAL A 1 123 ? -7.525 -5.703 13.646 1.00 98.69 123 VAL A CA 1
ATOM 965 C C . VAL A 1 123 ? -8.566 -6.583 12.951 1.00 98.69 123 VAL A C 1
ATOM 967 O O . VAL A 1 123 ? -8.455 -7.812 12.941 1.00 98.69 123 VAL A O 1
ATOM 970 N N . GLU A 1 124 ? -9.566 -5.954 12.337 1.00 98.62 124 GLU A N 1
ATOM 971 C CA . GLU A 1 124 ? -10.527 -6.625 11.462 1.00 98.62 124 GLU A CA 1
ATOM 972 C C . GLU A 1 124 ? -9.956 -6.647 10.037 1.00 98.62 124 GLU A C 1
ATOM 974 O O . GLU A 1 124 ? -9.700 -5.603 9.434 1.00 98.62 124 GLU A O 1
ATOM 979 N N . VAL A 1 125 ? -9.708 -7.847 9.504 1.00 98.00 125 VAL A N 1
ATOM 980 C CA . VAL A 1 125 ? -9.254 -8.010 8.117 1.00 98.00 125 VAL A CA 1
ATOM 981 C C . VAL A 1 125 ? -10.464 -7.944 7.192 1.00 98.00 125 VAL A C 1
ATOM 983 O O . VAL A 1 125 ? -11.468 -8.612 7.442 1.00 98.00 125 VAL A O 1
ATOM 986 N N . LEU A 1 126 ? -10.353 -7.149 6.134 1.00 97.12 126 LEU A N 1
ATOM 987 C CA . LEU A 1 126 ? -11.409 -6.854 5.175 1.00 97.12 126 LEU A CA 1
ATOM 988 C C . LEU A 1 126 ? -10.994 -7.301 3.765 1.00 97.12 126 LEU A C 1
ATOM 990 O O . LEU A 1 126 ? -9.859 -7.058 3.342 1.00 97.12 126 LEU A O 1
ATOM 994 N N . THR A 1 127 ? -11.921 -7.927 3.041 1.00 94.06 127 THR A N 1
ATOM 995 C CA . THR A 1 127 ? -11.759 -8.365 1.642 1.00 94.06 127 THR A CA 1
ATOM 996 C C . THR A 1 127 ? -13.080 -8.222 0.877 1.00 94.06 127 THR A C 1
ATOM 998 O O . THR A 1 127 ? -14.109 -7.928 1.483 1.00 94.06 127 THR A O 1
ATOM 1001 N N . VAL A 1 128 ? -13.095 -8.502 -0.430 1.00 90.25 128 VAL A N 1
ATOM 1002 C CA . VAL A 1 128 ? -14.338 -8.805 -1.171 1.00 90.25 128 VAL A CA 1
ATOM 1003 C C . VAL A 1 128 ? -14.668 -10.304 -1.127 1.00 90.25 128 VAL A C 1
ATOM 1005 O O . VAL A 1 128 ? -14.005 -11.086 -0.434 1.00 90.25 128 VAL A O 1
ATOM 1008 N N . GLY A 1 129 ? -15.727 -10.707 -1.839 1.00 82.88 129 GLY A N 1
ATOM 1009 C CA . GLY A 1 129 ? -16.121 -12.100 -2.075 1.00 82.88 129 GLY A CA 1
ATOM 1010 C C . GLY A 1 129 ? -14.983 -13.024 -2.556 1.00 82.88 129 GLY A C 1
ATOM 1011 O O . GLY A 1 129 ? -13.856 -12.605 -2.776 1.00 82.88 129 GLY A O 1
ATOM 1012 N N . GLY A 1 130 ? -15.266 -14.319 -2.732 1.00 80.44 130 GLY A N 1
ATOM 1013 C CA . GLY A 1 130 ? -14.237 -15.313 -3.101 1.00 80.44 130 GLY A CA 1
ATOM 1014 C C . GLY A 1 130 ? -13.588 -16.007 -1.897 1.00 80.44 130 GLY A C 1
ATOM 1015 O O . GLY A 1 130 ? -12.390 -16.273 -1.906 1.00 80.44 130 GLY A O 1
ATOM 1016 N N . HIS A 1 131 ? -14.392 -16.302 -0.867 1.00 75.75 131 HIS A N 1
ATOM 1017 C CA . HIS A 1 131 ? -13.982 -16.878 0.424 1.00 75.75 131 HIS A CA 1
ATOM 1018 C C . HIS A 1 131 ? -12.984 -18.038 0.294 1.00 75.75 131 HIS A C 1
ATOM 1020 O O . HIS A 1 131 ? -11.925 -17.985 0.910 1.00 75.75 131 HIS A O 1
ATOM 1026 N N . ASP A 1 132 ? -13.264 -19.019 -0.569 1.00 84.69 132 ASP A N 1
ATOM 1027 C CA . ASP A 1 132 ? -12.402 -20.191 -0.778 1.00 84.69 132 ASP A CA 1
ATOM 1028 C C . ASP A 1 132 ? -10.974 -19.805 -1.208 1.00 84.69 132 ASP A C 1
ATOM 1030 O O . ASP A 1 132 ? -9.998 -20.445 -0.815 1.00 84.69 132 ASP A O 1
ATOM 1034 N N . HIS A 1 133 ? -10.828 -18.728 -1.990 1.00 83.81 133 HIS A N 1
ATOM 1035 C CA . HIS A 1 133 ? -9.512 -18.218 -2.360 1.00 83.81 133 HIS A CA 1
ATOM 1036 C C . HIS A 1 133 ? -8.813 -17.558 -1.170 1.00 83.81 133 HIS A C 1
ATOM 1038 O O . HIS A 1 133 ? -7.629 -17.787 -0.959 1.00 83.81 133 HIS A O 1
ATOM 1044 N N . TYR A 1 134 ? -9.509 -16.768 -0.357 1.00 88.06 134 TYR A N 1
ATOM 1045 C CA . TYR A 1 134 ? -8.899 -16.177 0.836 1.00 88.06 134 TYR A CA 1
ATOM 1046 C C . TYR A 1 134 ? -8.560 -17.238 1.897 1.00 88.06 134 TYR A C 1
ATOM 1048 O O . TYR A 1 134 ? -7.528 -17.135 2.564 1.00 88.06 134 TYR A O 1
ATOM 1056 N N . GLU A 1 135 ? -9.354 -18.304 2.009 1.00 88.56 135 GLU A N 1
ATOM 1057 C CA . GLU A 1 135 ? -9.131 -19.408 2.945 1.00 88.56 135 GLU A CA 1
ATOM 1058 C C . GLU A 1 135 ? -7.797 -20.123 2.693 1.00 88.56 135 GLU A C 1
ATOM 1060 O O . GLU A 1 135 ? -7.033 -20.332 3.639 1.00 88.56 135 GLU A O 1
ATOM 1065 N N . VAL A 1 136 ? -7.444 -20.411 1.433 1.00 88.88 136 VAL A N 1
ATOM 1066 C CA . VAL A 1 136 ? -6.152 -21.054 1.108 1.00 88.88 136 VAL A CA 1
ATOM 1067 C C . VAL A 1 136 ? -4.938 -20.177 1.436 1.00 88.88 136 VAL A C 1
ATOM 1069 O O . VAL A 1 136 ? -3.828 -20.693 1.577 1.00 88.88 136 VAL A O 1
ATOM 1072 N N . HIS A 1 137 ? -5.144 -18.871 1.622 1.00 87.38 137 HIS A N 1
ATOM 1073 C CA . HIS A 1 137 ? -4.131 -17.921 2.088 1.00 87.38 137 HIS A CA 1
ATOM 1074 C C . HIS A 1 137 ? -4.227 -17.615 3.595 1.00 87.38 137 HIS A C 1
ATOM 1076 O O . HIS A 1 137 ? -3.506 -16.753 4.097 1.00 87.38 137 HIS A O 1
ATOM 1082 N N . GLY A 1 138 ? -5.075 -18.334 4.338 1.00 89.75 138 GLY A N 1
ATOM 1083 C CA . GLY A 1 138 ? -5.251 -18.155 5.780 1.00 89.75 138 GLY A CA 1
ATOM 1084 C C . GLY A 1 138 ? -6.057 -16.910 6.161 1.00 89.75 138 GLY A C 1
ATOM 1085 O O . GLY A 1 138 ? -5.908 -16.416 7.277 1.00 89.75 138 GLY A O 1
ATOM 1086 N N . LEU A 1 139 ? -6.883 -16.407 5.240 1.00 92.12 139 LEU A N 1
ATOM 1087 C CA . LEU A 1 139 ? -7.746 -15.230 5.394 1.00 92.12 139 LEU A CA 1
ATOM 1088 C C . LEU A 1 139 ? -9.239 -15.593 5.323 1.00 92.12 139 LEU A C 1
ATOM 1090 O O . LEU A 1 139 ? -10.073 -14.739 5.045 1.00 92.12 139 LEU A O 1
ATOM 1094 N N . GLY A 1 140 ? -9.593 -16.857 5.574 1.00 91.69 140 GLY A N 1
ATOM 1095 C CA . GLY A 1 140 ? -10.991 -17.307 5.567 1.00 91.69 140 GLY A CA 1
ATOM 1096 C C . GLY A 1 140 ? -11.853 -16.649 6.653 1.00 91.69 140 GLY A C 1
ATOM 1097 O O . GLY A 1 140 ? -13.070 -16.621 6.542 1.00 91.69 140 GLY A O 1
ATOM 1098 N N . ASP A 1 141 ? -11.246 -16.080 7.695 1.00 93.50 141 ASP A N 1
ATOM 1099 C CA . ASP A 1 141 ? -11.949 -15.329 8.738 1.00 93.50 141 ASP A CA 1
ATOM 1100 C C . ASP A 1 141 ? -12.080 -13.827 8.442 1.00 93.50 141 ASP A C 1
ATOM 1102 O O . ASP A 1 141 ? -12.608 -13.090 9.277 1.00 93.50 141 ASP A O 1
ATOM 1106 N N . ALA A 1 142 ? -11.610 -13.362 7.279 1.00 95.25 142 ALA A N 1
ATOM 1107 C CA . ALA A 1 142 ? -11.779 -11.978 6.869 1.00 95.25 142 ALA A CA 1
ATOM 1108 C C . ALA A 1 142 ? -13.260 -11.643 6.653 1.00 95.25 142 ALA A C 1
ATOM 1110 O O . ALA A 1 142 ? -14.048 -12.440 6.133 1.00 95.25 142 ALA A O 1
ATOM 1111 N N . LYS A 1 143 ? -13.640 -10.427 7.040 1.00 95.81 143 LYS A N 1
ATOM 1112 C CA . LYS A 1 143 ? -14.975 -9.903 6.789 1.00 95.81 143 LYS A CA 1
ATOM 1113 C C . LYS A 1 143 ? -15.073 -9.466 5.335 1.00 95.81 143 LYS A C 1
ATOM 1115 O O . LYS A 1 143 ? -14.301 -8.629 4.871 1.00 95.81 143 LYS A O 1
ATOM 1120 N N . GLN A 1 144 ? -16.057 -10.027 4.649 1.00 94.06 144 GLN A N 1
ATOM 1121 C CA . GLN A 1 144 ? -16.310 -9.738 3.247 1.00 94.06 144 GLN A CA 1
ATOM 1122 C C . GLN A 1 144 ? -17.220 -8.520 3.116 1.00 94.06 144 GLN A C 1
ATOM 1124 O O . GLN A 1 144 ? -18.232 -8.423 3.812 1.00 94.06 144 GLN A O 1
ATOM 1129 N N . LEU A 1 145 ? -16.826 -7.611 2.235 1.00 95.00 145 LEU A N 1
ATOM 1130 C CA . LEU A 1 145 ? -17.601 -6.463 1.790 1.00 95.00 145 LEU A CA 1
ATOM 1131 C C . LEU A 1 145 ? -18.007 -6.659 0.327 1.00 95.00 145 LEU A C 1
ATOM 1133 O O . LEU A 1 145 ? -17.362 -7.406 -0.415 1.00 95.00 145 LEU A O 1
ATOM 1137 N N . ASP A 1 146 ? -19.056 -5.959 -0.083 1.00 93.75 146 ASP A N 1
ATOM 1138 C CA . ASP A 1 146 ? -19.502 -5.897 -1.470 1.00 93.75 146 ASP A CA 1
ATOM 1139 C C . ASP A 1 146 ? -19.032 -4.599 -2.145 1.00 93.75 146 ASP A C 1
ATOM 1141 O O . ASP A 1 146 ? -18.710 -3.599 -1.497 1.00 93.75 146 ASP A O 1
ATOM 1145 N N . TYR A 1 147 ? -19.006 -4.582 -3.478 1.00 94.44 147 TYR A N 1
ATOM 1146 C CA . TYR A 1 147 ? -18.788 -3.334 -4.207 1.00 94.44 147 TYR A CA 1
ATOM 1147 C C . TYR A 1 147 ? -19.916 -2.333 -3.909 1.00 94.44 147 TYR A C 1
ATOM 1149 O O . TYR A 1 147 ? -21.099 -2.673 -3.938 1.00 94.44 147 TYR A O 1
ATOM 1157 N N . GLY A 1 148 ? -19.539 -1.086 -3.635 1.00 96.25 148 GLY A N 1
ATOM 1158 C CA . GLY A 1 148 ? -20.418 -0.019 -3.160 1.00 96.25 148 GLY A CA 1
ATOM 1159 C C . GLY A 1 148 ? -20.509 0.086 -1.634 1.00 96.25 148 GLY A C 1
ATOM 1160 O O . GLY A 1 148 ? -21.001 1.104 -1.138 1.00 96.25 148 GLY A O 1
ATOM 1161 N N . ASP A 1 149 ? -20.014 -0.904 -0.880 1.00 97.81 149 ASP A N 1
ATOM 1162 C CA . ASP A 1 149 ? -19.903 -0.781 0.573 1.00 97.81 149 ASP A CA 1
ATOM 1163 C C . ASP A 1 149 ? -18.914 0.315 0.959 1.00 97.81 149 ASP A C 1
ATOM 1165 O O . ASP A 1 149 ? -17.931 0.595 0.262 1.00 97.81 149 ASP A O 1
ATOM 1169 N N . ARG A 1 150 ? -19.176 0.924 2.121 1.00 97.88 150 ARG A N 1
ATOM 1170 C CA . ARG A 1 150 ? -18.362 2.006 2.669 1.00 97.88 150 ARG A CA 1
ATOM 1171 C C . ARG A 1 150 ? -17.858 1.705 4.068 1.00 97.88 150 ARG A C 1
ATOM 1173 O O . ARG A 1 150 ? -18.609 1.258 4.936 1.00 97.88 150 ARG A O 1
ATOM 1180 N N . VAL A 1 151 ? -16.590 2.026 4.296 1.00 98.31 151 VAL A N 1
ATOM 1181 C CA . VAL A 1 151 ? -15.941 2.004 5.604 1.00 98.31 151 VAL A CA 1
ATOM 1182 C C . VAL A 1 151 ? -15.704 3.444 6.046 1.00 98.31 151 VAL A C 1
ATOM 1184 O O . VAL A 1 151 ? -14.831 4.143 5.535 1.00 98.31 151 VAL A O 1
ATOM 1187 N N . GLU A 1 152 ? -16.506 3.889 7.009 1.00 98.31 152 GLU A N 1
ATOM 1188 C CA . GLU A 1 152 ? -16.406 5.231 7.584 1.00 98.31 152 GLU A CA 1
ATOM 1189 C C . GLU A 1 152 ? -15.286 5.279 8.629 1.00 98.31 152 GLU A C 1
ATOM 1191 O O . GLU A 1 152 ? -15.326 4.554 9.633 1.00 98.31 152 GLU A O 1
ATOM 1196 N N . LEU A 1 153 ? -14.288 6.137 8.400 1.00 98.31 153 LEU A N 1
ATOM 1197 C CA . LEU A 1 153 ? -13.121 6.275 9.274 1.00 98.31 153 LEU A CA 1
ATOM 1198 C C . LEU A 1 153 ? -13.164 7.518 10.164 1.00 98.31 153 LEU A C 1
ATOM 1200 O O . LEU A 1 153 ? -12.423 7.566 11.139 1.00 98.31 153 LEU A O 1
ATOM 1204 N N . GLY A 1 154 ? -14.014 8.494 9.852 1.00 97.19 154 GLY A N 1
ATOM 1205 C CA . GLY A 1 154 ? -14.065 9.799 10.509 1.00 97.19 154 GLY A CA 1
ATOM 1206 C C . GLY A 1 154 ? -14.292 10.890 9.468 1.00 97.19 154 GLY A C 1
ATOM 1207 O O . GLY A 1 154 ? -15.405 11.057 8.976 1.00 97.19 154 GLY A O 1
ATOM 1208 N N . GLN A 1 155 ? -13.237 11.620 9.113 1.00 97.00 155 GLN A N 1
ATOM 1209 C CA . GLN A 1 155 ? -13.231 12.539 7.967 1.00 97.00 155 GLN A CA 1
ATOM 1210 C C . GLN A 1 155 ? -13.167 11.820 6.610 1.00 97.00 155 GLN A C 1
ATOM 1212 O O . GLN A 1 155 ? -13.592 12.392 5.609 1.00 97.00 155 GLN A O 1
ATOM 1217 N N . HIS A 1 156 ? -12.625 10.603 6.570 1.00 98.00 156 HIS A N 1
ATOM 1218 C CA . HIS A 1 156 ? -12.483 9.804 5.356 1.00 98.00 156 HIS A CA 1
ATOM 1219 C C . HIS A 1 156 ? -13.593 8.748 5.259 1.00 98.00 156 HIS A C 1
ATOM 1221 O O . HIS A 1 156 ? -13.910 8.068 6.242 1.00 98.00 156 HIS A O 1
ATOM 1227 N N . SER A 1 157 ? -14.140 8.589 4.052 1.00 98.12 157 SER A N 1
ATOM 1228 C CA . SER A 1 157 ? -15.129 7.557 3.706 1.00 98.12 157 SER A CA 1
ATOM 1229 C C . SER A 1 157 ? -14.577 6.731 2.551 1.00 98.12 157 SER A C 1
ATOM 1231 O O . SER A 1 157 ? -14.384 7.240 1.443 1.00 98.12 157 SER A O 1
ATOM 1233 N N . ILE A 1 158 ? -14.269 5.470 2.847 1.00 98.38 158 ILE A N 1
ATOM 1234 C CA . ILE A 1 158 ? -13.624 4.522 1.939 1.00 98.38 158 ILE A CA 1
ATOM 1235 C C . ILE A 1 158 ? -14.702 3.689 1.258 1.00 98.38 158 ILE A C 1
ATOM 1237 O O . ILE A 1 158 ? -15.373 2.914 1.929 1.00 98.38 158 ILE A O 1
ATOM 1241 N N . GLU A 1 159 ? -14.866 3.825 -0.054 1.00 98.38 159 GLU A N 1
ATOM 1242 C CA . GLU A 1 159 ? -15.770 3.000 -0.857 1.00 98.38 159 GLU A CA 1
ATOM 1243 C C . GLU A 1 159 ? -14.995 1.900 -1.581 1.00 98.38 159 GLU A C 1
ATOM 1245 O O . GLU A 1 159 ? -13.974 2.164 -2.227 1.00 98.38 159 GLU A O 1
ATOM 1250 N N . ILE A 1 160 ? -15.503 0.672 -1.495 1.00 97.19 160 ILE A N 1
ATOM 1251 C CA . ILE A 1 160 ? -14.997 -0.451 -2.280 1.00 97.19 160 ILE A CA 1
ATOM 1252 C C . ILE A 1 160 ? -15.626 -0.364 -3.667 1.00 97.19 160 ILE A C 1
ATOM 1254 O O . ILE A 1 160 ? -16.847 -0.397 -3.794 1.00 97.19 160 ILE A O 1
ATOM 1258 N N . ILE A 1 161 ? -14.815 -0.253 -4.714 1.00 95.56 161 ILE A N 1
ATOM 1259 C CA . ILE A 1 161 ? -15.308 -0.038 -6.077 1.00 95.56 161 ILE A CA 1
ATOM 1260 C C . ILE A 1 161 ? -14.876 -1.164 -7.014 1.00 95.56 161 ILE A C 1
ATOM 1262 O O . ILE A 1 161 ? -13.812 -1.770 -6.852 1.00 95.56 161 ILE A O 1
ATOM 1266 N N . GLU A 1 162 ? -15.717 -1.435 -8.011 1.00 92.31 162 GLU A N 1
ATOM 1267 C CA . GLU A 1 162 ? -15.396 -2.400 -9.059 1.00 92.31 162 GLU A CA 1
ATOM 1268 C C . GLU A 1 162 ? -14.144 -1.947 -9.829 1.00 92.31 162 GLU A C 1
ATOM 1270 O O . GLU A 1 162 ? -14.071 -0.793 -10.273 1.00 92.31 162 GLU A O 1
ATOM 1275 N N . PRO A 1 163 ? -13.149 -2.830 -10.013 1.00 91.56 163 PRO A N 1
ATOM 1276 C CA . PRO A 1 163 ? -11.968 -2.504 -10.797 1.00 91.56 163 PRO A CA 1
ATOM 1277 C C . PRO A 1 163 ? -12.308 -2.411 -12.289 1.00 91.56 163 PRO A C 1
ATOM 1279 O O . PRO A 1 163 ? -13.000 -3.261 -12.849 1.00 91.56 163 PRO A O 1
ATOM 1282 N N . LEU A 1 164 ? -11.751 -1.411 -12.976 1.00 88.25 164 LEU A N 1
ATOM 1283 C CA . LEU A 1 164 ? -11.865 -1.315 -14.439 1.00 88.25 164 LEU A CA 1
ATOM 1284 C C . LEU A 1 164 ? -10.926 -2.290 -15.163 1.00 88.25 164 LEU A C 1
ATOM 1286 O O . LEU A 1 164 ? -11.210 -2.717 -16.282 1.00 88.25 164 LEU A O 1
ATOM 1290 N N . PHE A 1 165 ? -9.803 -2.630 -14.529 1.00 85.12 165 PHE A N 1
ATOM 1291 C CA . PHE A 1 165 ? -8.801 -3.566 -15.029 1.00 85.12 165 PHE A CA 1
ATOM 1292 C C . PHE A 1 165 ? -8.528 -4.615 -13.956 1.00 85.12 165 PHE A C 1
ATOM 1294 O O . PHE A 1 165 ? -8.341 -4.270 -12.794 1.00 85.12 165 PHE A O 1
ATOM 1301 N N . VAL A 1 166 ? -8.519 -5.886 -14.356 1.00 84.44 166 VAL A N 1
ATOM 1302 C CA . VAL A 1 166 ? -8.468 -7.036 -13.445 1.00 84.44 166 VAL A CA 1
ATOM 1303 C C . VAL A 1 166 ? -7.284 -7.908 -13.822 1.00 84.44 166 VAL A C 1
ATOM 1305 O O . VAL A 1 166 ? -7.270 -8.451 -14.916 1.00 84.44 166 VAL A O 1
ATOM 1308 N N . ASP A 1 167 ? -6.297 -8.021 -12.948 1.00 79.19 167 ASP A N 1
ATOM 1309 C CA . ASP A 1 167 ? -5.071 -8.822 -13.081 1.00 79.19 167 ASP A CA 1
ATOM 1310 C C . ASP A 1 167 ? -5.164 -10.137 -12.292 1.00 79.19 167 ASP A C 1
ATOM 1312 O O . ASP A 1 167 ? -4.579 -11.147 -12.682 1.00 79.19 167 ASP A O 1
ATOM 1316 N N . HIS A 1 168 ? -5.990 -10.152 -11.245 1.00 79.62 168 HIS A N 1
ATOM 1317 C CA . HIS A 1 168 ? -6.287 -11.299 -10.405 1.00 79.62 168 HIS A CA 1
ATOM 1318 C C . HIS A 1 168 ? -7.806 -11.480 -10.271 1.00 79.62 168 HIS A C 1
ATOM 1320 O O . HIS A 1 168 ? -8.569 -10.522 -10.294 1.00 79.62 168 HIS A O 1
ATOM 1326 N N . ALA A 1 169 ? -8.287 -12.706 -10.042 1.00 79.06 169 ALA A N 1
ATOM 1327 C CA . ALA A 1 169 ? -9.728 -12.979 -9.897 1.00 79.06 169 ALA A CA 1
ATOM 1328 C C . ALA A 1 169 ? -10.409 -12.238 -8.722 1.00 79.06 169 ALA A C 1
ATOM 1330 O O . ALA A 1 169 ? -11.631 -12.246 -8.617 1.00 79.06 169 ALA A O 1
ATOM 1331 N N . LEU A 1 170 ? -9.609 -11.630 -7.843 1.00 82.69 170 LEU A N 1
ATOM 1332 C CA . LEU A 1 170 ? -10.031 -10.912 -6.641 1.00 82.69 170 LEU A CA 1
ATOM 1333 C C . LEU A 1 170 ? -9.552 -9.456 -6.642 1.00 82.69 170 LEU A C 1
ATOM 1335 O O . LEU A 1 170 ? -9.564 -8.832 -5.588 1.00 82.69 170 LEU A O 1
ATOM 1339 N N . THR A 1 171 ? -9.068 -8.928 -7.776 1.00 84.94 171 THR A N 1
ATOM 1340 C CA . THR A 1 171 ? -8.655 -7.522 -7.854 1.00 84.94 171 THR A CA 1
ATOM 1341 C C . THR A 1 171 ? -9.806 -6.633 -7.389 1.00 84.94 171 THR A C 1
ATOM 1343 O O . THR A 1 171 ? -10.969 -6.842 -7.738 1.00 84.94 171 THR A O 1
ATOM 1346 N N . GLN A 1 172 ? -9.484 -5.632 -6.582 1.00 89.62 172 GLN A N 1
ATOM 1347 C CA . GLN A 1 172 ? -10.463 -4.725 -5.997 1.00 89.62 172 GLN A CA 1
ATOM 1348 C C . GLN A 1 172 ? -9.825 -3.368 -5.786 1.00 89.62 172 GLN A C 1
ATOM 1350 O O . GLN A 1 172 ? -8.672 -3.271 -5.372 1.00 89.62 172 GLN A O 1
ATOM 1355 N N . TRP A 1 173 ? -10.577 -2.323 -6.095 1.00 95.19 173 TRP A N 1
ATOM 1356 C CA . TRP A 1 173 ? -10.110 -0.953 -5.985 1.00 95.19 173 TRP A CA 1
ATOM 1357 C C . TRP A 1 173 ? -10.819 -0.264 -4.824 1.00 95.19 173 TRP A C 1
ATOM 1359 O O . TRP A 1 173 ? -11.924 -0.635 -4.427 1.00 95.19 173 TRP A O 1
ATOM 1369 N N . ILE A 1 174 ? -10.172 0.762 -4.285 1.00 96.88 174 ILE A N 1
ATOM 1370 C CA . ILE A 1 174 ? -10.743 1.617 -3.247 1.00 96.88 174 ILE A CA 1
ATOM 1371 C C . ILE A 1 174 ? -10.747 3.058 -3.731 1.00 96.88 174 ILE A C 1
ATOM 1373 O O . ILE A 1 174 ? -9.732 3.535 -4.240 1.00 96.88 174 ILE A O 1
ATOM 1377 N N . TYR A 1 175 ? -11.847 3.764 -3.479 1.00 98.00 175 TYR A N 1
ATOM 1378 C CA . TYR A 1 175 ? -11.935 5.209 -3.632 1.00 98.00 175 TYR A CA 1
ATOM 1379 C C . TYR A 1 175 ? -12.287 5.887 -2.305 1.00 98.00 175 TYR A C 1
ATOM 1381 O O . TYR A 1 175 ? -13.220 5.483 -1.617 1.00 98.00 175 TYR A O 1
ATOM 1389 N N . GLU A 1 176 ? -11.555 6.939 -1.950 1.00 97.75 176 GLU A N 1
ATOM 1390 C CA . GLU A 1 176 ? -11.814 7.752 -0.766 1.00 97.75 176 GLU A CA 1
ATOM 1391 C C . GLU A 1 176 ? -12.413 9.107 -1.168 1.00 97.75 176 GLU A C 1
ATOM 1393 O O . GLU A 1 176 ? -11.830 9.867 -1.946 1.00 97.75 176 GLU A O 1
ATOM 1398 N N . HIS A 1 177 ? -13.593 9.414 -0.629 1.00 96.69 177 HIS A N 1
ATOM 1399 C CA . HIS A 1 177 ? -14.437 10.509 -1.123 1.00 96.69 177 HIS A CA 1
ATOM 1400 C C . HIS A 1 177 ? -13.995 11.918 -0.723 1.00 96.69 177 HIS A C 1
ATOM 1402 O O . HIS A 1 177 ? -14.341 12.870 -1.422 1.00 96.69 177 HIS A O 1
ATOM 1408 N N . ASN A 1 178 ? -13.267 12.087 0.378 1.00 96.31 178 ASN A N 1
ATOM 1409 C CA . ASN A 1 178 ? -12.885 13.407 0.876 1.00 96.31 178 ASN A CA 1
ATOM 1410 C C . ASN A 1 178 ? -11.640 13.964 0.166 1.00 96.31 178 ASN A C 1
ATOM 1412 O O . ASN A 1 178 ? -11.575 15.148 -0.160 1.00 96.31 178 ASN A O 1
ATOM 1416 N N . THR A 1 179 ? -10.649 13.114 -0.089 1.00 96.00 179 THR A N 1
ATOM 1417 C CA . THR A 1 179 ? -9.363 13.485 -0.698 1.00 96.00 179 THR A CA 1
ATOM 1418 C C . THR A 1 179 ? -9.276 13.133 -2.180 1.00 96.00 179 THR A C 1
ATOM 1420 O O . THR A 1 179 ? -8.400 13.652 -2.871 1.00 96.00 179 THR A O 1
ATOM 1423 N N . GLY A 1 180 ? -10.171 12.274 -2.681 1.00 96.06 180 GLY A N 1
ATOM 1424 C CA . GLY A 1 180 ? -10.100 11.733 -4.038 1.00 96.06 180 GLY A CA 1
ATOM 1425 C C . GLY A 1 180 ? -9.004 10.679 -4.208 1.00 96.06 180 GLY A C 1
ATOM 1426 O O . GLY A 1 180 ? -8.576 10.417 -5.333 1.00 96.06 180 GLY A O 1
ATOM 1427 N N . PHE A 1 181 ? -8.513 10.099 -3.108 1.00 96.62 181 PHE A N 1
ATOM 1428 C CA . PHE A 1 181 ? -7.540 9.014 -3.154 1.00 96.62 181 PHE A CA 1
ATOM 1429 C C . PHE A 1 181 ? -8.154 7.788 -3.841 1.00 96.62 181 PHE A C 1
ATOM 1431 O O . PHE A 1 181 ? -9.221 7.315 -3.460 1.00 96.62 181 PHE A O 1
ATOM 1438 N N . LEU A 1 182 ? -7.453 7.261 -4.843 1.00 96.19 182 LEU A N 1
ATOM 1439 C CA . LEU A 1 182 ? -7.798 6.033 -5.550 1.00 96.19 182 LEU A CA 1
ATOM 1440 C C . LEU A 1 182 ? -6.643 5.048 -5.380 1.00 96.19 182 LEU A C 1
ATOM 1442 O O . LEU A 1 182 ? -5.505 5.375 -5.719 1.00 96.19 182 LEU A O 1
ATOM 1446 N N . CYS A 1 183 ? -6.939 3.842 -4.901 1.00 95.44 183 CYS A N 1
ATOM 1447 C CA . CYS A 1 183 ? -5.997 2.729 -4.902 1.00 95.44 183 CYS A CA 1
ATOM 1448 C C . CYS A 1 183 ? -6.419 1.716 -5.973 1.00 95.44 183 CYS A C 1
ATOM 1450 O O . CYS A 1 183 ? -7.344 0.936 -5.731 1.00 95.44 183 CYS A O 1
ATOM 1452 N N . PRO A 1 184 ? -5.769 1.730 -7.153 1.00 93.75 184 PRO A N 1
ATOM 1453 C CA . PRO A 1 184 ? -6.050 0.796 -8.236 1.00 93.75 184 PRO A CA 1
ATOM 1454 C C . PRO A 1 184 ? -5.179 -0.474 -8.167 1.00 93.75 184 PRO A C 1
ATOM 1456 O O . PRO A 1 184 ? -5.133 -1.254 -9.119 1.00 93.75 184 PRO A O 1
ATOM 1459 N N . VAL A 1 185 ? -4.489 -0.666 -7.038 1.00 92.25 185 VAL A N 1
ATOM 1460 C CA . VAL A 1 185 ? -3.623 -1.811 -6.745 1.00 92.25 185 VAL A CA 1
ATOM 1461 C C . VAL A 1 185 ? -2.528 -1.969 -7.806 1.00 92.25 185 VAL A C 1
ATOM 1463 O O . VAL A 1 185 ? -1.712 -1.059 -7.946 1.00 92.25 185 VAL A O 1
ATOM 1466 N N . ASP A 1 186 ? -2.521 -3.063 -8.568 1.00 89.00 186 ASP A N 1
ATOM 1467 C CA . ASP A 1 186 ? -1.481 -3.380 -9.550 1.00 89.00 186 ASP A CA 1
ATOM 1468 C C . ASP A 1 186 ? -1.645 -2.632 -10.879 1.00 89.00 186 ASP A C 1
ATOM 1470 O O . ASP A 1 186 ? -0.715 -2.561 -11.693 1.00 89.00 186 ASP A O 1
ATOM 1474 N N . TRP A 1 187 ? -2.806 -2.015 -11.122 1.00 88.69 187 TRP A N 1
ATOM 1475 C CA . TRP A 1 187 ? -2.981 -1.203 -12.319 1.00 88.69 187 TRP A CA 1
ATOM 1476 C C . TRP A 1 187 ? -2.131 0.071 -12.259 1.00 88.69 187 TRP A C 1
ATOM 1478 O O . TRP A 1 187 ? -2.083 0.771 -11.250 1.00 88.69 187 TRP A O 1
ATOM 1488 N N . ALA A 1 188 ? -1.497 0.396 -13.390 1.00 84.12 188 ALA A N 1
ATOM 1489 C CA . ALA A 1 188 ? -0.517 1.478 -13.511 1.00 84.12 188 ALA A CA 1
ATOM 1490 C C . ALA A 1 188 ? 0.765 1.285 -12.677 1.00 84.12 188 ALA A C 1
ATOM 1492 O O . ALA A 1 188 ? 1.472 2.251 -12.381 1.00 84.12 188 ALA A O 1
ATOM 1493 N N . LEU A 1 189 ? 1.113 0.025 -12.394 1.00 84.62 189 LEU A N 1
ATOM 1494 C CA . LEU A 1 189 ? 2.449 -0.399 -11.988 1.00 84.62 189 LEU A CA 1
ATOM 1495 C C . LEU A 1 189 ? 3.549 0.309 -12.808 1.00 84.62 189 LEU A C 1
ATOM 1497 O O . LEU A 1 189 ? 3.565 0.278 -14.046 1.00 84.62 189 LEU A O 1
ATOM 1501 N N . ASN A 1 190 ? 4.520 0.883 -12.097 1.00 82.12 190 ASN A N 1
ATOM 1502 C CA . ASN A 1 190 ? 5.654 1.590 -12.673 1.00 82.12 190 ASN A CA 1
ATOM 1503 C C . ASN A 1 190 ?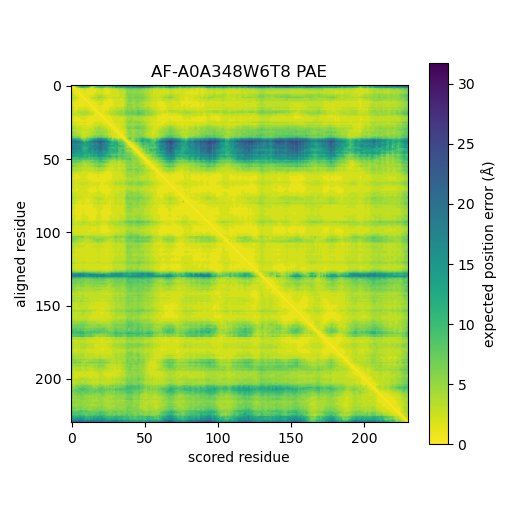 6.980 0.899 -12.316 1.00 82.12 190 ASN A C 1
ATOM 1505 O O . ASN A 1 190 ? 7.324 0.751 -11.140 1.00 82.12 190 ASN A O 1
ATOM 1509 N N . ALA A 1 191 ? 7.724 0.480 -13.343 1.00 82.75 191 ALA A N 1
ATOM 1510 C CA . ALA A 1 191 ? 9.115 0.079 -13.182 1.00 82.75 191 ALA A CA 1
ATOM 1511 C C . ALA A 1 191 ? 9.993 1.332 -13.150 1.00 82.75 191 ALA A C 1
ATOM 1513 O O . ALA A 1 191 ? 9.843 2.212 -13.996 1.00 82.75 191 ALA A O 1
ATOM 1514 N N . HIS A 1 192 ? 10.917 1.395 -12.199 1.00 82.81 192 HIS A N 1
ATOM 1515 C CA . HIS A 1 192 ? 11.671 2.611 -11.911 1.00 82.81 192 HIS A CA 1
ATOM 1516 C C . HIS A 1 192 ? 13.138 2.298 -11.577 1.00 82.81 192 HIS A C 1
ATOM 1518 O O . HIS A 1 192 ? 13.533 1.138 -11.404 1.00 82.81 192 HIS A O 1
ATOM 1524 N N . ASN A 1 193 ? 13.960 3.346 -11.543 1.00 85.12 193 ASN A N 1
ATOM 1525 C CA . ASN A 1 193 ? 15.376 3.294 -11.189 1.00 85.12 193 ASN A CA 1
ATOM 1526 C C . ASN A 1 193 ? 15.630 3.810 -9.760 1.00 85.12 193 ASN A C 1
ATOM 1528 O O . ASN A 1 193 ? 14.757 4.385 -9.108 1.00 85.12 193 ASN A O 1
ATOM 1532 N N . GLU A 1 194 ? 16.857 3.632 -9.265 1.00 86.75 194 GLU A N 1
ATOM 1533 C CA . GLU A 1 194 ? 17.232 3.986 -7.889 1.00 86.75 194 GLU A CA 1
ATOM 1534 C C . GLU A 1 194 ? 16.892 5.441 -7.516 1.00 86.75 194 GLU A C 1
ATOM 1536 O O . GLU A 1 194 ? 16.433 5.711 -6.402 1.00 86.75 194 GLU A O 1
ATOM 1541 N N . HIS A 1 195 ? 17.104 6.388 -8.433 1.00 86.94 195 HIS A N 1
ATOM 1542 C CA . HIS A 1 195 ? 16.914 7.814 -8.164 1.00 86.94 195 HIS A CA 1
ATOM 1543 C C . HIS A 1 195 ? 15.440 8.215 -8.046 1.00 86.94 195 HIS A C 1
ATOM 1545 O O . HIS A 1 195 ? 15.148 9.296 -7.529 1.00 86.94 195 HIS A O 1
ATOM 1551 N N . GLN A 1 196 ? 14.528 7.340 -8.472 1.00 88.56 196 GLN A N 1
ATOM 1552 C CA . GLN A 1 196 ? 13.081 7.516 -8.410 1.00 88.56 196 GLN A CA 1
ATOM 1553 C C . GLN A 1 196 ? 12.457 6.928 -7.132 1.00 88.56 196 GLN A C 1
ATOM 1555 O O . GLN A 1 196 ? 11.303 7.230 -6.834 1.00 88.56 196 GLN A O 1
ATOM 1560 N N . CYS A 1 197 ? 13.195 6.151 -6.324 1.00 90.31 197 CYS A N 1
ATOM 1561 C CA . CYS A 1 197 ? 12.675 5.622 -5.058 1.00 90.31 197 CYS A CA 1
ATOM 1562 C C . CYS A 1 197 ? 12.056 6.724 -4.181 1.00 90.31 197 CYS A C 1
ATOM 1564 O O . CYS A 1 197 ? 12.690 7.748 -3.916 1.00 90.31 197 CYS A O 1
ATOM 1566 N N . PHE A 1 198 ? 10.874 6.446 -3.624 1.00 91.81 198 PHE A N 1
ATOM 1567 C CA . PHE A 1 198 ? 10.184 7.295 -2.638 1.00 91.81 198 PHE A CA 1
ATOM 1568 C C . PHE A 1 198 ? 9.785 8.691 -3.128 1.00 91.81 198 PHE A C 1
ATOM 1570 O O . PHE A 1 198 ? 9.530 9.583 -2.310 1.00 91.81 198 PHE A O 1
ATOM 1577 N N . ARG A 1 199 ? 9.723 8.872 -4.446 1.00 90.00 199 ARG A N 1
ATOM 1578 C CA . ARG A 1 199 ? 9.275 10.104 -5.083 1.00 90.00 199 ARG A CA 1
ATOM 1579 C C . ARG A 1 199 ? 7.864 9.957 -5.612 1.00 90.00 199 ARG A C 1
ATOM 1581 O O . ARG A 1 199 ? 7.458 8.875 -6.029 1.00 90.00 199 ARG A O 1
ATOM 1588 N N . PHE A 1 200 ? 7.138 11.062 -5.608 1.00 89.38 200 PHE A N 1
ATOM 1589 C CA . PHE A 1 200 ? 5.923 11.186 -6.395 1.00 89.38 200 PHE A CA 1
ATOM 1590 C C . PHE A 1 200 ? 6.255 11.512 -7.842 1.00 89.38 200 PHE A C 1
ATOM 1592 O O . PHE A 1 200 ? 7.371 11.906 -8.174 1.00 89.38 200 PHE A O 1
ATOM 1599 N N . MET A 1 201 ? 5.262 11.335 -8.700 1.00 85.88 201 MET A N 1
ATOM 1600 C CA . MET A 1 201 ? 5.390 11.550 -10.133 1.00 85.88 201 MET A CA 1
ATOM 1601 C C . MET A 1 201 ? 5.958 12.928 -10.491 1.00 85.88 201 MET A C 1
ATOM 1603 O O . MET A 1 201 ? 6.889 13.002 -11.285 1.00 85.88 201 MET A O 1
ATOM 1607 N N . ASP A 1 202 ? 5.468 13.992 -9.857 1.00 87.25 202 ASP A N 1
ATOM 1608 C CA . ASP A 1 202 ? 5.949 15.370 -10.021 1.00 87.25 202 ASP A CA 1
ATOM 1609 C C . ASP A 1 202 ? 7.405 15.558 -9.556 1.00 87.25 202 ASP A C 1
ATOM 1611 O O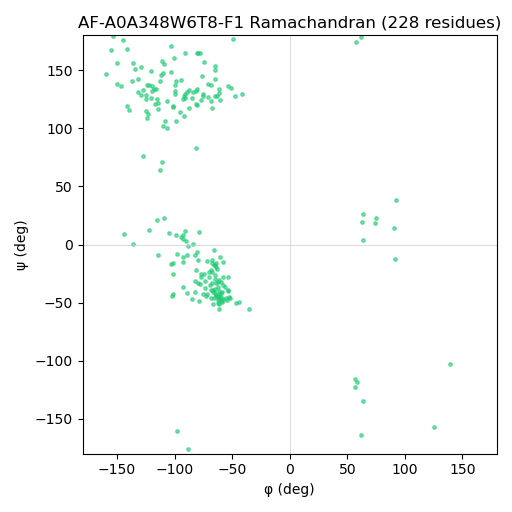 . ASP A 1 202 ? 8.172 16.300 -10.160 1.00 87.25 202 ASP A O 1
ATOM 1615 N N . GLU A 1 203 ? 7.840 14.825 -8.534 1.00 90.31 203 GLU A N 1
ATOM 1616 C CA . GLU A 1 203 ? 9.222 14.864 -8.030 1.00 90.31 203 GLU A CA 1
ATOM 1617 C C . GLU A 1 203 ? 10.187 13.993 -8.846 1.00 90.31 203 GLU A C 1
ATOM 1619 O O . GLU A 1 203 ? 11.410 14.179 -8.810 1.00 90.31 203 GLU A O 1
ATOM 1624 N N . MET A 1 204 ? 9.659 12.998 -9.563 1.00 87.19 204 MET A N 1
ATOM 1625 C CA . MET A 1 204 ? 10.428 12.250 -10.551 1.00 87.19 204 MET A CA 1
ATOM 1626 C C . MET A 1 204 ? 10.734 13.126 -11.775 1.00 87.19 204 MET A C 1
ATOM 1628 O O . MET A 1 204 ? 11.775 12.933 -12.405 1.00 87.19 204 MET A O 1
ATOM 1632 N N . GLU A 1 205 ? 9.900 14.123 -12.095 1.00 86.62 205 GLU A N 1
ATOM 1633 C CA . GLU A 1 205 ? 10.179 15.061 -13.195 1.00 86.62 205 GLU A CA 1
ATOM 1634 C C . GLU A 1 205 ? 11.459 15.875 -12.951 1.00 86.62 205 GLU A C 1
ATOM 1636 O O . GLU A 1 205 ? 12.227 16.129 -13.881 1.00 86.62 205 GLU A O 1
ATOM 1641 N N . GLU A 1 206 ? 11.780 16.174 -11.688 1.00 85.50 206 GLU A N 1
ATOM 1642 C CA . GLU A 1 206 ? 13.033 16.841 -11.301 1.00 85.50 206 GLU A CA 1
ATOM 1643 C C . GLU A 1 206 ? 14.293 16.016 -11.626 1.00 85.50 206 GLU A C 1
ATOM 1645 O O . GLU A 1 206 ? 15.391 16.566 -11.725 1.00 85.50 206 GLU A O 1
ATOM 1650 N N . VAL A 1 207 ? 14.150 14.697 -11.795 1.00 79.12 207 VAL A N 1
ATOM 1651 C CA . VAL A 1 207 ? 15.227 13.768 -12.186 1.00 79.12 207 VAL A CA 1
ATOM 1652 C C . VAL A 1 207 ? 15.055 13.232 -13.606 1.00 79.12 207 VAL A C 1
ATOM 1654 O O . VAL A 1 207 ? 15.630 12.206 -13.959 1.00 79.12 207 VAL A O 1
ATOM 1657 N N . GLY A 1 208 ? 14.311 13.956 -14.445 1.00 78.50 208 GLY A N 1
ATOM 1658 C CA . GLY A 1 208 ? 14.214 13.682 -15.879 1.00 78.50 208 GLY A CA 1
ATOM 1659 C C . GLY A 1 208 ? 13.089 12.731 -16.280 1.00 78.50 208 GLY A C 1
ATOM 1660 O O . GLY A 1 208 ? 13.087 12.251 -17.414 1.00 78.50 208 GLY A O 1
ATOM 1661 N N . TYR A 1 209 ? 12.133 12.460 -15.389 1.00 84.50 209 TYR A N 1
ATOM 1662 C CA . TYR A 1 209 ? 10.886 11.788 -15.752 1.00 84.50 209 TYR A CA 1
ATOM 1663 C C . TYR A 1 209 ? 9.892 12.772 -16.399 1.00 84.50 209 TYR A C 1
ATOM 1665 O O . TYR A 1 209 ? 10.080 13.986 -16.344 1.00 84.50 209 TYR A O 1
ATOM 1673 N N . SER A 1 210 ? 8.850 12.275 -17.064 1.00 84.38 210 SER A N 1
ATOM 1674 C CA . SER A 1 210 ? 7.803 13.129 -17.643 1.00 84.38 210 SER A CA 1
ATOM 1675 C C . SER A 1 210 ? 6.460 12.410 -17.673 1.00 84.38 210 SER A C 1
ATOM 1677 O O . SER A 1 210 ? 6.416 11.181 -17.736 1.00 84.38 210 SER A O 1
ATOM 1679 N N . ALA A 1 211 ? 5.356 13.160 -17.699 1.00 84.25 211 ALA A N 1
ATOM 1680 C CA . ALA A 1 211 ? 4.020 12.585 -17.882 1.00 84.25 211 ALA A CA 1
ATOM 1681 C C . ALA A 1 211 ? 3.890 11.735 -19.166 1.00 84.25 211 ALA A C 1
ATOM 1683 O O . ALA A 1 211 ? 3.236 10.693 -19.155 1.00 84.25 211 ALA A O 1
ATOM 1684 N N . GLU A 1 212 ? 4.542 12.141 -20.265 1.00 87.31 212 GLU A N 1
ATOM 1685 C CA . GLU A 1 212 ? 4.592 11.351 -21.507 1.00 87.31 212 GLU A CA 1
ATOM 1686 C C . GLU A 1 212 ? 5.322 10.023 -21.282 1.00 87.31 212 GLU A C 1
ATOM 1688 O O . GLU A 1 212 ? 4.836 8.967 -21.693 1.00 87.31 212 GLU A O 1
ATOM 1693 N N . ARG A 1 213 ? 6.458 10.063 -20.575 1.00 84.25 213 ARG A N 1
ATOM 1694 C CA . ARG A 1 213 ? 7.219 8.860 -20.250 1.00 84.25 213 ARG A CA 1
ATOM 1695 C C . ARG A 1 213 ? 6.440 7.930 -19.326 1.00 84.25 213 ARG A C 1
ATOM 1697 O O . ARG A 1 213 ? 6.414 6.734 -19.580 1.00 84.25 213 ARG A O 1
ATOM 1704 N N . PHE A 1 214 ? 5.757 8.468 -18.322 1.00 83.62 214 PHE A N 1
ATOM 1705 C CA . PHE A 1 214 ? 4.889 7.691 -17.442 1.00 83.62 214 PHE A CA 1
ATOM 1706 C C . PHE A 1 214 ? 3.768 6.995 -18.204 1.00 83.62 214 PHE A C 1
ATOM 1708 O O . PHE A 1 214 ? 3.572 5.794 -18.043 1.00 83.62 214 PHE A O 1
ATOM 1715 N N . GLY A 1 215 ? 3.061 7.728 -19.070 1.00 86.19 215 GLY A N 1
ATOM 1716 C CA . GLY A 1 215 ? 2.008 7.153 -19.903 1.00 86.19 215 GLY A CA 1
ATOM 1717 C C . GLY A 1 215 ? 2.539 6.037 -20.802 1.00 86.19 215 GLY A C 1
ATOM 1718 O O . GLY A 1 215 ? 1.907 4.986 -20.921 1.00 86.19 215 GLY A O 1
ATOM 1719 N N . HIS A 1 216 ? 3.726 6.231 -21.384 1.00 86.12 216 HIS A N 1
ATOM 1720 C CA . HIS A 1 216 ? 4.411 5.194 -22.149 1.00 86.12 216 HIS A CA 1
ATOM 1721 C C . HIS A 1 216 ? 4.744 3.980 -21.274 1.00 86.12 216 HIS A C 1
ATOM 1723 O O . HIS A 1 216 ? 4.282 2.887 -21.590 1.00 86.12 216 HIS A O 1
ATOM 1729 N N . ASP A 1 217 ? 5.448 4.150 -20.155 1.00 83.00 217 ASP A N 1
ATOM 1730 C CA . ASP A 1 217 ? 5.861 3.049 -19.275 1.00 83.00 217 ASP A CA 1
ATOM 1731 C C . ASP A 1 217 ? 4.646 2.263 -18.746 1.00 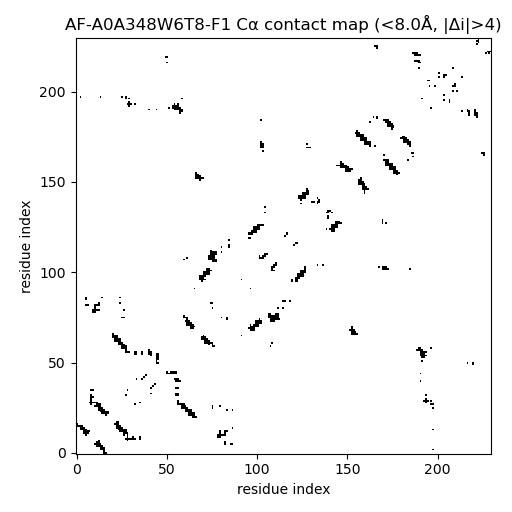83.00 217 ASP A C 1
ATOM 1733 O O . ASP A 1 217 ? 4.606 1.040 -18.880 1.00 83.00 217 ASP A O 1
ATOM 1737 N N . VAL A 1 218 ? 3.599 2.949 -18.268 1.00 83.62 218 VAL A N 1
ATOM 1738 C CA . VAL A 1 218 ? 2.331 2.330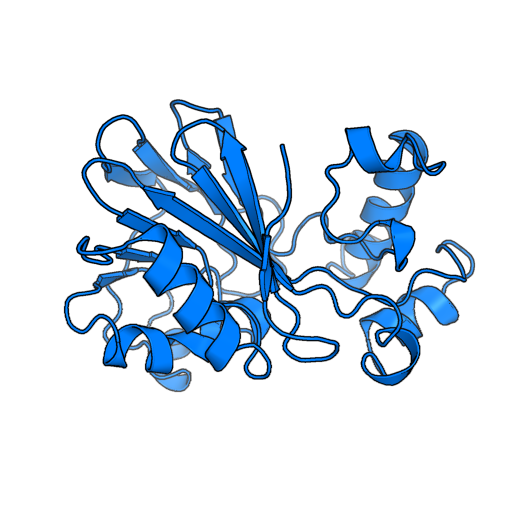 -17.839 1.00 83.62 218 VAL A CA 1
ATOM 1739 C C . VAL A 1 218 ? 1.669 1.559 -18.978 1.00 83.62 218 VAL A C 1
ATOM 1741 O O . VAL A 1 218 ? 1.185 0.448 -18.761 1.00 83.62 218 VAL A O 1
ATOM 1744 N N . SER A 1 219 ? 1.661 2.093 -20.205 1.00 83.62 219 SER A N 1
ATOM 1745 C CA . SER A 1 219 ? 1.085 1.380 -21.352 1.00 83.62 219 SER A CA 1
ATOM 1746 C C . SER A 1 219 ? 1.815 0.065 -21.634 1.00 83.62 219 SER A C 1
ATOM 1748 O O . SER A 1 219 ? 1.174 -0.952 -21.913 1.00 83.62 219 SER A O 1
ATOM 1750 N N . ILE A 1 220 ? 3.147 0.056 -21.514 1.00 80.88 220 ILE A N 1
ATOM 1751 C CA . ILE A 1 220 ? 3.939 -1.148 -21.747 1.00 80.88 220 ILE A CA 1
ATOM 1752 C C . ILE A 1 220 ? 3.752 -2.135 -20.592 1.00 80.88 220 ILE A C 1
ATOM 1754 O O . ILE A 1 220 ? 3.544 -3.319 -20.864 1.00 80.88 220 ILE A O 1
ATOM 1758 N N . THR A 1 221 ? 3.776 -1.675 -19.335 1.00 80.19 221 THR A N 1
ATOM 1759 C CA . THR A 1 221 ? 3.508 -2.531 -18.172 1.00 80.19 221 THR A CA 1
ATOM 1760 C C . THR A 1 221 ? 2.134 -3.181 -18.274 1.00 80.19 221 THR A C 1
ATOM 1762 O O . THR A 1 221 ? 2.015 -4.402 -18.158 1.00 80.19 221 THR A O 1
ATOM 1765 N N . ASN A 1 222 ? 1.106 -2.396 -18.598 1.00 80.94 222 ASN A N 1
ATOM 1766 C CA . ASN A 1 222 ? -0.251 -2.903 -18.732 1.00 80.94 222 ASN A CA 1
ATOM 1767 C C . ASN A 1 222 ? -0.369 -3.946 -19.857 1.00 80.94 222 ASN A C 1
ATOM 1769 O O . ASN A 1 222 ? -1.055 -4.944 -19.684 1.00 80.94 222 ASN A O 1
ATOM 1773 N N . CYS A 1 223 ? 0.343 -3.800 -20.981 1.00 77.44 223 CYS A N 1
ATOM 1774 C CA . CYS A 1 223 ? 0.355 -4.819 -22.046 1.00 77.44 223 CYS A CA 1
ATOM 1775 C C . CYS A 1 223 ? 0.971 -6.169 -21.626 1.00 77.44 223 CYS A C 1
ATOM 1777 O O . CYS A 1 223 ? 0.847 -7.166 -22.353 1.00 77.44 223 CYS A O 1
ATOM 1779 N N . VAL A 1 224 ? 1.710 -6.192 -20.517 1.00 73.44 224 VAL A N 1
ATOM 1780 C CA . VAL A 1 224 ? 2.383 -7.386 -20.000 1.00 73.44 224 VAL A CA 1
ATOM 1781 C C . VAL A 1 224 ? 1.635 -8.004 -18.842 1.00 73.44 224 VAL A C 1
ATOM 1783 O O . VAL A 1 224 ? 1.448 -9.218 -18.864 1.00 73.44 224 VAL A O 1
ATOM 1786 N N . VAL A 1 225 ? 1.159 -7.190 -17.903 1.00 74.81 225 VAL A N 1
ATOM 1787 C CA . VAL A 1 225 ? 0.287 -7.648 -16.816 1.00 74.81 225 VAL A CA 1
ATOM 1788 C C . VAL A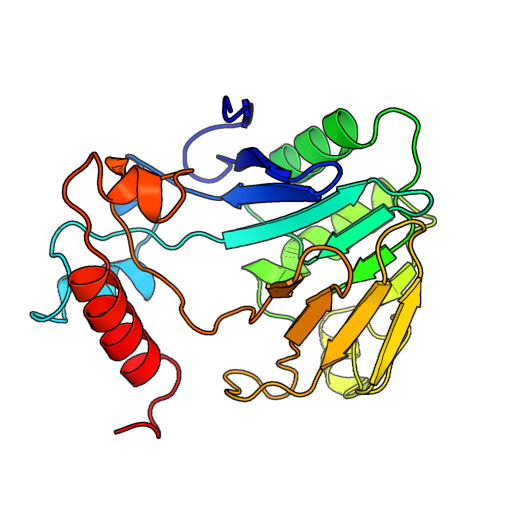 1 225 ? -1.060 -8.111 -17.386 1.00 74.81 225 VAL A C 1
ATOM 1790 O O . VAL A 1 225 ? -1.513 -9.217 -17.113 1.00 74.81 225 VAL A O 1
ATOM 1793 N N . PHE A 1 226 ? -1.646 -7.327 -18.293 1.00 75.75 226 PHE A N 1
ATOM 1794 C CA . PHE A 1 226 ? -2.958 -7.574 -18.889 1.00 75.75 226 PHE A CA 1
ATOM 1795 C C . PHE A 1 226 ? -2.804 -7.942 -20.372 1.00 75.75 226 PHE A C 1
ATOM 1797 O O . PHE A 1 226 ? -3.118 -7.168 -21.278 1.00 75.75 226 PHE A O 1
ATOM 1804 N N . ALA A 1 227 ? -2.282 -9.141 -20.647 1.00 66.44 227 ALA A N 1
ATOM 1805 C CA . ALA A 1 227 ? -1.891 -9.567 -21.998 1.00 66.44 227 ALA A CA 1
ATOM 1806 C C . ALA A 1 227 ? -3.019 -9.538 -23.060 1.00 66.44 227 ALA A C 1
ATOM 1808 O O . ALA A 1 227 ? -2.721 -9.596 -24.254 1.00 66.44 227 ALA A O 1
ATOM 1809 N N . TRP A 1 228 ? -4.291 -9.437 -22.653 1.00 67.94 228 TRP A N 1
ATOM 1810 C CA . TRP A 1 228 ? -5.449 -9.267 -23.543 1.00 67.94 228 TRP A CA 1
ATOM 1811 C C . TRP A 1 228 ? -5.675 -7.824 -24.025 1.00 67.94 228 TRP A C 1
ATOM 1813 O O . TRP A 1 228 ? -6.537 -7.616 -24.871 1.00 67.94 228 TRP A O 1
ATOM 1823 N N . LEU A 1 229 ? -4.922 -6.834 -23.532 1.00 64.19 229 LEU A N 1
ATOM 1824 C CA . LEU A 1 229 ? -4.967 -5.441 -24.009 1.00 64.19 229 LEU A CA 1
ATOM 1825 C C . LEU A 1 229 ? -4.189 -5.211 -25.328 1.00 64.19 229 LEU A C 1
ATOM 1827 O O . LEU A 1 229 ? -3.952 -4.063 -25.700 1.00 64.19 229 LEU A O 1
ATOM 1831 N N . ARG A 1 230 ? -3.753 -6.279 -26.009 1.00 58.97 230 ARG A N 1
ATOM 1832 C CA . ARG A 1 230 ? -2.941 -6.233 -27.240 1.00 58.97 230 ARG A CA 1
ATOM 1833 C C . ARG A 1 230 ? -3.763 -6.129 -28.518 1.00 58.97 230 ARG A C 1
ATOM 1835 O O . ARG A 1 230 ? -4.818 -6.793 -28.597 1.00 58.97 230 ARG A O 1
#

Mean predicted aligned error: 4.76 Å

Nearest PDB structures (foldseek):
  3fcz-assembly2_B  TM=7.701E-01  e=1.318E-07  Bacillus cereus
  5fqb-assembly1_A  TM=6.447E-01  e=5.301E-08  Bacillus cereus
  2nyp-assembly1_A  TM=6.400E-01  e=1.897E-07  Bacillus cereus
  3i0v-assembly1_A  TM=7.333E-01  e=1.324E-06  Bacillus cereus
  4nq5-assembly1_A  TM=5.666E-01  e=7.631E-08  Bacillus cereus

Radius of gyration: 17.19 Å; Cα contacts (8 Å, |Δi|>4): 454; chains: 1; bounding box: 42×38×48 Å

Sequence (230 aa):
MSTKVYGSGADRVGVRQITPNIYWICHCAGAEAARLNRGFASDFARVNPKFDSEANDIIYSSYLFLDDKTFLIDTLGPAQHKTVLEALADLLGDRRLDYLWISHTELPHAANTAAIRRAYPEVEVLTVGGHDHYEVHGLGDAKQLDYGDRVELGQHSIEIIEPLFVDHALTQWIYEHNTGFLCPVDWALNAHNEHQCFRFMDEMEEVGYSAERFGHDVSITNCVVFAWLR

Secondary structure (DSSP, 8-state):
-PPEEES-GGG-EEEEEEETTEEEEEE--GGGHHHH--SHHHHHHHH-TTS-TT--EE-EEEEEEESSSEEEE----GGGHHHHHHHHHHHHTT----EEE-S-SSHHHHTTHHHHHHHSTTPEEEE-S-HHHHHHTT-TTSEE--TT-EEE-SS-EEEEE--SS-SSTT--EEEETTT--EE-TTTT--EE-GGGTT--HHHHHTTT--HHHHHHHHHHHHHHHSGGG-

Organism: NCBI:txid314263

InterPro domains:
  IPR001279 Metallo-beta-lactamase [PF00753] (61-178)
  IPR036866 Ribonuclease Z/Hydroxyacylglutathione hydrolase-like [G3DSA:3.60.15.10] (15-223)
  IPR036866 Ribonuclease Z/Hydroxyacylglutathione hydrolase-like [SSF56281] (15-163)